Protein AF-A0A1Z5J6E3-F1 (afdb_monomer_lite)

Radius of gyration: 27.63 Å; chains: 1; bounding box: 56×71×88 Å

Organism: Fistulifera solaris (NCBI:txid1519565)

Foldseek 3Di:
DDDDDDPPPPPPPPDDDDDDDDAQKDFPDKDQPQVVDPVSVVVPPDTDIDTDIGGQDAPDDPVCVVVVLVLVVLLLVLLLVLLVLVLVVQCVVLAAPVCNVVSCVLRPRADDSPQPVDPVSVVVNVNSLVSVLVRSVVNLVVVLVVVLQVLQQVQQVVVDDDDDPPRDLVPGDPVSVVVNVVSVVVSVVVVVLQPQDDPVLVVVLSVDSYPSVSSVSSSVNSVVSSVSSVVSVVVVVVVVVVVVVVVVPDPPPDD

Structure (mmCIF, N/CA/C/O backbone):
data_AF-A0A1Z5J6E3-F1
#
_entry.id   AF-A0A1Z5J6E3-F1
#
loop_
_atom_site.group_PDB
_atom_site.id
_atom_site.type_symbol
_atom_site.label_atom_id
_atom_site.label_alt_id
_atom_site.label_comp_id
_atom_site.label_asym_id
_atom_site.label_entity_id
_atom_site.label_seq_id
_atom_site.pdbx_PDB_ins_code
_atom_site.Cartn_x
_atom_site.Cartn_y
_atom_site.Cartn_z
_atom_site.occupancy
_atom_site.B_iso_or_equiv
_atom_site.auth_seq_id
_atom_site.auth_comp_id
_atom_site.auth_asym_id
_atom_site.auth_atom_id
_atom_site.pdbx_PDB_model_num
ATOM 1 N N . MET A 1 1 ? -29.497 -53.657 -31.178 1.00 38.16 1 MET A N 1
ATOM 2 C CA . MET A 1 1 ? -28.073 -53.987 -30.983 1.00 38.16 1 MET A CA 1
ATOM 3 C C . MET A 1 1 ? -27.466 -52.783 -30.314 1.00 38.16 1 MET A C 1
ATOM 5 O O . MET A 1 1 ? -27.279 -51.759 -30.957 1.00 38.16 1 MET A O 1
ATOM 9 N N . ASP A 1 2 ? -27.353 -52.898 -29.000 1.00 33.47 2 ASP A N 1
ATOM 10 C CA . ASP A 1 2 ? -27.045 -51.822 -28.073 1.00 33.47 2 ASP A CA 1
ATOM 11 C C . ASP A 1 2 ? -25.587 -51.390 -28.219 1.00 33.47 2 ASP A C 1
ATOM 13 O O . ASP A 1 2 ? -24.668 -52.161 -27.947 1.00 33.47 2 ASP A O 1
ATOM 17 N N . SER A 1 3 ? -25.371 -50.149 -28.650 1.00 41.94 3 SER A N 1
ATOM 18 C CA . SER A 1 3 ? -24.090 -49.477 -28.475 1.00 41.94 3 SER A CA 1
ATOM 19 C C . SER A 1 3 ? -24.038 -48.960 -27.042 1.00 41.94 3 SER A C 1
ATOM 21 O O . SER A 1 3 ? -24.649 -47.941 -26.717 1.00 41.94 3 SER A O 1
ATOM 23 N N . GLN A 1 4 ? -23.350 -49.717 -26.191 1.00 39.12 4 GLN A N 1
ATOM 24 C CA . GLN A 1 4 ? -22.965 -49.322 -24.843 1.00 39.12 4 GLN A CA 1
ATOM 25 C C . GLN A 1 4 ? -22.335 -47.924 -24.881 1.00 39.12 4 GLN A C 1
ATOM 27 O O . GLN A 1 4 ? -21.271 -47.717 -25.456 1.00 39.12 4 GLN A O 1
ATOM 32 N N . THR A 1 5 ? -23.022 -46.953 -24.286 1.00 44.97 5 THR A N 1
ATOM 33 C CA . THR A 1 5 ? -22.419 -45.693 -23.866 1.00 44.97 5 THR A CA 1
ATOM 34 C C . THR A 1 5 ? -21.535 -45.996 -22.666 1.00 44.97 5 THR A C 1
ATOM 36 O O . THR A 1 5 ? -22.048 -46.241 -21.571 1.00 44.97 5 THR A O 1
ATOM 39 N N . ASP A 1 6 ? -20.222 -46.006 -22.877 1.00 44.06 6 ASP A N 1
ATOM 40 C CA . ASP A 1 6 ? -19.261 -45.981 -21.780 1.00 44.06 6 ASP A CA 1
ATOM 41 C C . ASP A 1 6 ? -19.544 -44.763 -20.880 1.00 44.06 6 ASP A C 1
ATOM 43 O O . ASP A 1 6 ? -19.754 -43.653 -21.387 1.00 44.06 6 ASP A O 1
ATOM 47 N N . PRO A 1 7 ? -19.558 -44.922 -19.546 1.00 45.84 7 PRO A N 1
ATOM 48 C CA . PRO A 1 7 ? -19.671 -43.788 -18.650 1.00 45.84 7 PRO A CA 1
ATOM 49 C C . PRO A 1 7 ? -18.354 -43.014 -18.709 1.00 45.84 7 PRO A C 1
ATOM 51 O O . PRO A 1 7 ? -17.307 -43.507 -18.282 1.00 45.84 7 PRO A O 1
ATOM 54 N N . VAL A 1 8 ? -18.407 -41.793 -19.253 1.00 54.09 8 VAL A N 1
ATOM 55 C CA . VAL A 1 8 ? -17.303 -40.828 -19.213 1.00 54.09 8 VAL A CA 1
ATOM 56 C C . VAL A 1 8 ? -16.880 -40.682 -17.755 1.00 54.09 8 VAL A C 1
ATOM 58 O O . VAL A 1 8 ? -17.586 -40.106 -16.928 1.00 54.09 8 VAL A O 1
ATOM 61 N N . SER A 1 9 ? -15.737 -41.286 -17.440 1.00 50.91 9 SER A N 1
ATOM 62 C CA . SER A 1 9 ? -15.124 -41.242 -16.123 1.00 50.91 9 SER A CA 1
ATOM 63 C C . SER A 1 9 ? -14.907 -39.779 -15.753 1.00 50.91 9 SER A C 1
ATOM 65 O O . SER A 1 9 ? -14.261 -39.044 -16.499 1.00 50.91 9 SER A O 1
ATOM 67 N N . GLY A 1 10 ? -15.482 -39.359 -14.623 1.00 54.03 10 GLY A N 1
ATOM 68 C CA . GLY A 1 10 ? -15.464 -37.993 -14.097 1.00 54.03 10 GLY A CA 1
ATOM 69 C C . GLY A 1 10 ? -14.081 -37.516 -13.651 1.00 54.03 10 GLY A C 1
ATOM 70 O O . GLY A 1 10 ? -13.874 -37.185 -12.487 1.00 54.03 10 GLY A O 1
ATOM 71 N N . LEU A 1 11 ? -13.129 -37.462 -14.578 1.00 49.91 11 LEU A N 1
ATOM 72 C CA . LEU A 1 11 ? -11.875 -36.744 -14.424 1.00 49.91 11 LEU A CA 1
ATOM 73 C C . LEU A 1 11 ? -12.153 -35.265 -14.688 1.00 49.91 11 LEU A C 1
ATOM 75 O O . LEU A 1 11 ? -12.175 -34.804 -15.827 1.00 49.91 11 LEU A O 1
ATOM 79 N N . LEU A 1 12 ? -12.390 -34.522 -13.607 1.00 49.66 12 LEU A N 1
ATOM 80 C CA . LEU A 1 12 ? -12.336 -33.063 -13.602 1.00 49.66 12 LEU A CA 1
ATO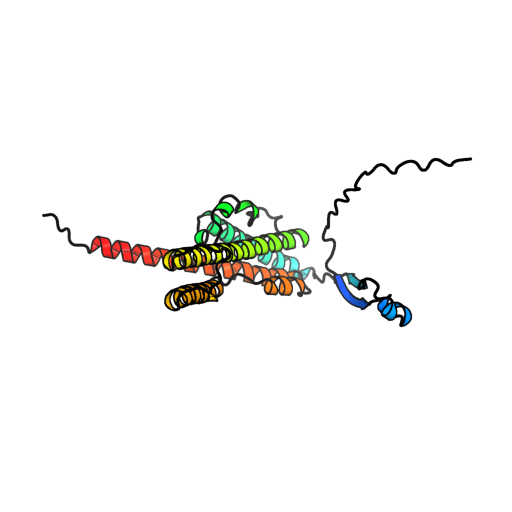M 81 C C . LEU A 1 12 ? -10.965 -32.639 -14.155 1.00 49.66 12 LEU A C 1
ATOM 83 O O . LEU A 1 12 ? -9.945 -32.760 -13.474 1.00 49.66 12 LEU A O 1
ATOM 87 N N . LEU A 1 13 ? -10.937 -32.180 -15.408 1.00 53.09 13 LEU A N 1
ATOM 88 C CA . LEU A 1 13 ? -9.762 -31.582 -16.036 1.00 53.09 13 LEU A CA 1
ATOM 89 C C . LEU A 1 13 ? -9.417 -30.306 -15.269 1.00 53.09 13 LEU A C 1
ATOM 91 O O . LEU A 1 13 ? -10.012 -29.249 -15.469 1.00 53.09 13 LEU A O 1
ATOM 95 N N . ARG A 1 14 ? -8.468 -30.416 -14.341 1.00 47.16 14 ARG A N 1
ATOM 96 C CA . ARG A 1 14 ? -7.951 -29.276 -13.592 1.00 47.16 14 ARG A CA 1
ATOM 97 C C . ARG A 1 14 ? -6.959 -28.539 -14.489 1.00 47.16 14 ARG A C 1
ATOM 99 O O . ARG A 1 14 ? -5.777 -28.864 -14.516 1.00 47.16 14 ARG A O 1
ATOM 106 N N . ILE A 1 15 ? -7.462 -27.583 -15.264 1.00 50.50 15 ILE A N 1
ATOM 107 C CA . ILE A 1 15 ? -6.632 -26.694 -16.080 1.00 50.50 15 ILE A CA 1
ATOM 108 C C . ILE A 1 15 ? -5.990 -25.679 -15.133 1.00 50.50 15 ILE A C 1
ATOM 110 O O . ILE A 1 15 ? -6.680 -24.856 -14.532 1.00 50.50 15 ILE A O 1
ATOM 114 N N . LEU A 1 16 ? -4.672 -25.765 -14.967 1.00 40.75 16 LEU A N 1
ATOM 115 C CA . LEU A 1 16 ? -3.895 -24.771 -14.235 1.00 40.75 16 LEU A CA 1
ATOM 116 C C . LEU A 1 16 ? -3.426 -23.721 -15.249 1.00 40.75 16 LEU A C 1
ATOM 118 O O . LEU A 1 16 ? -2.517 -23.978 -16.031 1.00 40.75 16 LEU A O 1
ATOM 122 N N . LEU A 1 17 ? -4.102 -22.573 -15.288 1.00 38.19 17 LEU A N 1
ATOM 123 C CA . LEU A 1 17 ? -3.708 -21.451 -16.138 1.00 38.19 17 LEU A CA 1
ATOM 124 C C . LEU A 1 17 ? -2.582 -20.679 -15.445 1.00 38.19 17 LEU A C 1
ATOM 126 O O . LEU A 1 17 ? -2.802 -20.042 -14.416 1.00 38.19 17 LEU A O 1
ATOM 130 N N . THR A 1 18 ? -1.381 -20.734 -16.009 1.00 41.66 18 THR A N 1
ATOM 131 C CA . THR A 1 18 ? -0.290 -19.811 -15.687 1.00 41.66 18 THR A CA 1
ATOM 132 C C . THR A 1 18 ? -0.364 -18.633 -16.649 1.00 41.66 18 THR A C 1
ATOM 134 O O . THR A 1 18 ? -0.078 -18.778 -17.835 1.00 41.66 18 THR A O 1
ATOM 137 N N . CYS A 1 19 ? -0.793 -17.474 -16.152 1.00 47.34 19 CYS A N 1
ATOM 138 C CA . CYS A 1 19 ? -0.744 -16.229 -16.911 1.00 47.34 19 CYS A CA 1
ATOM 139 C C . CYS A 1 19 ? 0.647 -15.610 -16.751 1.00 47.34 19 CYS A C 1
ATOM 141 O O . CYS A 1 19 ? 0.998 -15.173 -15.656 1.00 47.34 19 CYS A O 1
ATOM 143 N N . GLU A 1 20 ? 1.416 -15.555 -17.834 1.00 53.38 20 GLU A N 1
ATOM 144 C CA . GLU A 1 20 ? 2.688 -14.834 -17.892 1.00 53.38 20 GLU A CA 1
ATOM 145 C C . GLU A 1 20 ? 2.492 -13.541 -18.690 1.00 53.38 20 GLU A C 1
ATOM 147 O O . GLU A 1 20 ? 1.885 -13.540 -19.762 1.00 53.38 20 GLU A O 1
ATOM 152 N N . ALA A 1 21 ? 2.954 -12.415 -18.146 1.00 59.88 21 ALA A N 1
ATOM 153 C CA . ALA A 1 21 ? 2.903 -11.136 -18.843 1.00 59.88 21 ALA A CA 1
ATOM 154 C C . ALA A 1 21 ? 4.035 -11.077 -19.880 1.00 59.88 21 ALA A C 1
ATOM 156 O O . ALA A 1 21 ? 5.204 -11.000 -19.508 1.00 59.88 21 ALA A O 1
ATOM 157 N N . GLU A 1 22 ? 3.687 -11.119 -21.167 1.00 64.50 22 GLU A N 1
ATOM 158 C CA . GLU A 1 22 ? 4.666 -11.185 -22.263 1.00 64.50 22 GLU A CA 1
ATOM 159 C C . GLU A 1 22 ? 5.070 -9.792 -22.784 1.00 64.50 22 GLU A C 1
ATOM 161 O O . GLU A 1 22 ? 6.256 -9.497 -22.924 1.00 64.50 22 GLU A O 1
ATOM 166 N N . GLU A 1 23 ? 4.104 -8.899 -23.030 1.00 64.06 23 GLU A N 1
ATOM 167 C CA . GLU A 1 23 ? 4.364 -7.573 -23.603 1.00 64.06 23 GLU A CA 1
ATOM 168 C C . GLU A 1 23 ? 3.308 -6.531 -23.178 1.00 64.06 23 GLU A C 1
ATOM 170 O O . GLU A 1 23 ? 2.133 -6.844 -22.977 1.00 64.06 23 GLU A O 1
ATOM 175 N N . LEU A 1 24 ? 3.711 -5.255 -23.100 1.00 69.75 24 LEU A N 1
ATOM 176 C CA . LEU A 1 24 ? 2.780 -4.126 -23.058 1.00 69.75 24 LEU A CA 1
ATOM 177 C C . LEU A 1 24 ? 2.248 -3.787 -24.451 1.00 69.75 24 LEU A C 1
ATOM 179 O O . LEU A 1 24 ? 2.980 -3.346 -25.339 1.00 69.75 24 LEU A O 1
ATOM 183 N N . VAL A 1 25 ? 0.934 -3.880 -24.603 1.00 78.56 25 VAL A N 1
ATOM 184 C CA . VAL A 1 25 ? 0.250 -3.565 -25.855 1.00 78.56 25 VAL A CA 1
ATOM 185 C C . VAL A 1 25 ? -0.641 -2.335 -25.711 1.00 78.56 25 VAL A C 1
ATOM 187 O O . VAL A 1 25 ? -1.249 -2.092 -24.672 1.00 78.56 25 VAL A O 1
ATOM 190 N N . ASN A 1 26 ? -0.749 -1.552 -26.780 1.00 79.12 26 ASN A N 1
ATOM 191 C CA . ASN A 1 26 ? -1.757 -0.507 -26.893 1.00 79.12 26 ASN A CA 1
ATOM 192 C C . ASN A 1 26 ? -3.034 -1.112 -27.491 1.00 79.12 26 ASN A C 1
ATOM 194 O O . ASN A 1 26 ? -3.002 -1.697 -28.578 1.00 79.12 26 ASN A O 1
ATOM 198 N N . ILE A 1 27 ? -4.168 -0.936 -26.813 1.00 83.12 27 ILE A N 1
ATOM 199 C CA . ILE A 1 27 ? -5.477 -1.304 -27.359 1.00 83.12 27 ILE A CA 1
ATOM 200 C C . ILE A 1 27 ? -5.838 -0.291 -28.449 1.00 83.12 27 ILE A C 1
ATOM 202 O O . ILE A 1 27 ? -5.982 0.898 -28.179 1.00 83.12 27 ILE A O 1
ATOM 206 N N . ARG A 1 28 ? -5.975 -0.759 -29.691 1.00 82.75 28 ARG A N 1
ATOM 207 C CA . ARG A 1 28 ? -6.386 0.071 -30.833 1.00 82.75 28 ARG A CA 1
ATOM 208 C C . ARG A 1 28 ? -7.894 0.182 -30.950 1.00 82.75 28 ARG A C 1
ATOM 210 O O . ARG A 1 28 ? -8.405 1.221 -31.350 1.00 82.75 28 ARG A O 1
ATOM 217 N N . ASN A 1 29 ? -8.591 -0.915 -30.683 1.00 80.56 29 ASN A N 1
ATOM 218 C CA . ASN A 1 29 ? -10.035 -0.989 -30.824 1.00 80.56 29 ASN A CA 1
ATOM 219 C C . ASN A 1 29 ? -10.586 -2.076 -29.904 1.00 80.56 29 ASN A C 1
ATOM 221 O O . ASN A 1 29 ? -9.919 -3.085 -29.695 1.00 80.56 29 ASN A O 1
ATOM 225 N N . ILE A 1 30 ? -11.799 -1.890 -29.398 1.00 80.81 30 ILE A N 1
ATOM 226 C CA . ILE A 1 30 ? -12.560 -2.925 -28.700 1.00 80.81 30 ILE A CA 1
ATOM 227 C C . ILE A 1 30 ? -13.865 -3.078 -29.466 1.00 80.81 30 ILE A C 1
ATOM 229 O O . ILE A 1 30 ? -14.615 -2.118 -29.626 1.00 80.81 30 ILE A O 1
ATOM 233 N N . GLN A 1 31 ? -14.119 -4.278 -29.966 1.00 77.06 31 GLN A N 1
ATOM 234 C CA . GLN A 1 31 ? -15.320 -4.601 -30.718 1.00 77.06 31 GLN A CA 1
ATOM 235 C C . GLN A 1 31 ? -16.078 -5.718 -30.017 1.00 77.06 31 GLN A C 1
ATOM 237 O O . GLN A 1 31 ? -15.479 -6.627 -29.453 1.00 77.06 31 GLN A O 1
ATOM 242 N N . ASN A 1 32 ? -17.402 -5.682 -30.106 1.00 69.50 32 ASN A N 1
ATOM 243 C CA . ASN A 1 32 ? -18.235 -6.842 -29.828 1.00 69.50 32 ASN A CA 1
ATOM 244 C C . ASN A 1 32 ? -18.693 -7.415 -31.179 1.00 69.50 32 ASN A C 1
ATOM 246 O O . ASN A 1 32 ? -19.703 -6.950 -31.719 1.00 69.50 32 ASN A O 1
ATOM 250 N N . PRO A 1 33 ? -17.935 -8.341 -31.791 1.00 65.50 33 PRO A N 1
ATOM 251 C CA . PRO A 1 33 ? -18.265 -8.846 -33.122 1.00 65.50 33 PRO A CA 1
ATOM 252 C C . PRO A 1 33 ? -19.605 -9.589 -33.141 1.00 65.50 33 PRO A C 1
ATOM 254 O O . PRO A 1 33 ? -20.274 -9.609 -34.175 1.00 65.50 33 PRO A O 1
ATOM 257 N N . GLU A 1 34 ? -20.027 -10.150 -32.006 1.00 59.28 34 GLU A N 1
ATOM 258 C CA . GLU A 1 34 ? -21.281 -10.886 -31.897 1.00 59.28 34 GLU A CA 1
ATOM 259 C C . GLU A 1 34 ? -22.480 -9.954 -31.687 1.00 59.28 34 GLU A C 1
ATOM 261 O O . GLU A 1 34 ? -23.479 -10.125 -32.381 1.00 59.28 34 GLU A O 1
ATOM 266 N N . ALA A 1 35 ? -22.375 -8.900 -30.866 1.00 59.03 35 ALA A N 1
ATOM 267 C CA . ALA A 1 35 ? -23.440 -7.897 -30.692 1.00 59.03 35 ALA A CA 1
ATOM 268 C C . ALA A 1 35 ? -23.528 -6.857 -31.830 1.00 59.03 35 ALA A C 1
ATOM 270 O O . ALA A 1 35 ? -24.460 -6.041 -31.874 1.00 59.03 35 ALA A O 1
ATOM 271 N N . ALA A 1 36 ? -22.574 -6.853 -32.766 1.00 56.44 36 ALA A N 1
ATOM 272 C CA . ALA A 1 36 ? -22.624 -6.011 -33.962 1.00 56.44 36 ALA A CA 1
ATOM 273 C C . ALA A 1 36 ? -23.737 -6.438 -34.939 1.00 56.44 36 ALA A C 1
ATOM 275 O O . ALA A 1 36 ? -24.227 -5.609 -35.707 1.00 56.44 36 ALA A O 1
ATOM 276 N N . LYS A 1 37 ? -24.176 -7.704 -34.891 1.00 64.31 37 LYS A N 1
ATOM 277 C CA . LYS A 1 37 ? -25.291 -8.218 -35.696 1.00 64.31 37 LYS A CA 1
ATOM 278 C C . LYS A 1 37 ? -26.604 -8.102 -34.920 1.00 64.31 37 LYS A C 1
ATOM 280 O O . LYS A 1 37 ? -26.706 -8.546 -33.780 1.00 64.31 37 LYS A O 1
ATOM 285 N N . TRP A 1 38 ? -27.620 -7.517 -35.556 1.00 61.81 38 TRP A N 1
ATOM 286 C CA . TRP A 1 38 ? -28.951 -7.294 -34.970 1.00 61.81 38 TRP A CA 1
ATOM 287 C C . TRP A 1 38 ? -29.585 -8.574 -34.398 1.00 61.81 38 TRP A C 1
ATOM 289 O O . TRP A 1 38 ? -30.202 -8.545 -33.337 1.00 61.81 38 TRP A O 1
ATOM 299 N N . GLU A 1 39 ? -29.376 -9.702 -35.074 1.00 63.62 39 GLU A N 1
ATOM 300 C CA . GLU A 1 39 ? -29.942 -11.014 -34.737 1.00 63.62 39 GLU A CA 1
ATOM 301 C C . GLU A 1 39 ? -29.455 -11.551 -33.380 1.00 63.62 39 GLU A C 1
ATOM 303 O O . GLU A 1 39 ? -30.236 -12.135 -32.633 1.00 63.62 39 GLU A O 1
ATOM 308 N N . ASN A 1 40 ? -28.203 -11.276 -33.008 1.00 59.75 40 ASN A N 1
ATOM 309 C CA . ASN A 1 40 ? -27.604 -11.775 -31.766 1.00 59.75 40 ASN A CA 1
ATOM 310 C C . ASN A 1 40 ? -27.991 -10.934 -30.539 1.00 59.75 40 ASN A C 1
ATOM 312 O O . ASN A 1 40 ? -28.095 -11.467 -29.435 1.00 59.75 40 ASN A O 1
ATOM 316 N N . ARG A 1 41 ? -28.312 -9.642 -30.720 1.00 58.56 41 ARG A N 1
ATOM 317 C CA . ARG A 1 41 ? -28.832 -8.780 -29.635 1.00 58.56 41 ARG A CA 1
ATOM 318 C C . ARG A 1 41 ? -30.157 -9.288 -29.065 1.00 58.56 41 ARG A C 1
ATOM 320 O O . ARG A 1 41 ? -30.456 -9.065 -27.896 1.00 58.56 41 ARG A O 1
ATOM 327 N N . LEU A 1 42 ? -30.954 -9.970 -29.890 1.00 54.34 42 LEU A N 1
ATOM 328 C CA . LEU A 1 42 ? -32.234 -10.558 -29.491 1.00 54.34 42 LEU A CA 1
ATOM 329 C C . LEU A 1 42 ? -32.067 -11.835 -28.653 1.00 54.34 42 LEU A C 1
ATOM 331 O O . LEU A 1 42 ? -32.986 -12.188 -27.917 1.00 54.34 42 LEU A O 1
ATOM 335 N N . GLN A 1 43 ? -30.915 -12.509 -28.734 1.00 58.28 43 GLN A N 1
ATOM 336 C CA . GLN A 1 43 ? -30.685 -13.811 -28.099 1.00 58.28 43 GLN A CA 1
ATOM 337 C C . GLN A 1 43 ? -29.973 -13.745 -26.738 1.00 58.28 43 GLN A C 1
ATOM 339 O O . GLN A 1 43 ? -29.850 -14.781 -26.092 1.00 58.28 43 GLN A O 1
ATOM 344 N N . ARG A 1 44 ? -29.567 -12.555 -26.259 1.00 54.72 44 ARG A N 1
ATOM 345 C CA . ARG A 1 44 ? -28.903 -12.362 -24.948 1.00 54.72 44 ARG A CA 1
ATOM 346 C C . ARG A 1 44 ? -27.712 -13.317 -24.714 1.00 54.72 44 ARG A C 1
ATOM 348 O O . ARG A 1 44 ? -27.565 -13.841 -23.611 1.00 54.72 44 ARG A O 1
ATOM 355 N N . SER A 1 45 ? -26.899 -13.589 -25.738 1.00 54.97 45 SER A N 1
ATOM 356 C CA . SER A 1 45 ? -25.687 -14.404 -25.572 1.00 54.97 45 SER A CA 1
ATOM 357 C C . SER A 1 45 ? -24.659 -13.680 -24.694 1.00 54.97 45 SER A C 1
ATOM 359 O O . SER A 1 45 ? -24.649 -12.452 -24.639 1.00 54.97 45 SER A O 1
ATOM 361 N N . GLU A 1 46 ? -23.815 -14.433 -23.980 1.00 55.25 46 GLU A N 1
ATOM 362 C CA . GLU A 1 46 ? -22.763 -13.873 -23.123 1.00 55.25 46 GLU A CA 1
ATOM 363 C C . GLU A 1 46 ? -21.773 -13.065 -23.978 1.00 55.25 46 GLU A C 1
ATOM 365 O O . GLU A 1 46 ? -21.038 -13.596 -24.807 1.00 55.25 46 GLU A O 1
ATOM 370 N N . GLU A 1 47 ? -21.828 -11.743 -23.833 1.00 58.34 47 GLU A N 1
ATOM 371 C CA . GLU A 1 47 ? -21.138 -10.789 -24.693 1.00 58.34 47 GLU A CA 1
ATOM 372 C C . GLU A 1 47 ? -19.639 -10.717 -24.361 1.00 58.34 47 GLU A C 1
ATOM 374 O O . GLU A 1 47 ? -19.232 -10.028 -23.425 1.00 58.34 47 GLU A O 1
ATOM 379 N N . TYR A 1 48 ? -18.790 -11.379 -25.149 1.00 61.78 48 TYR A N 1
ATOM 380 C CA . TYR A 1 48 ? -17.339 -11.210 -25.040 1.00 61.78 48 TYR A CA 1
ATOM 381 C C . TYR A 1 48 ? -16.843 -10.063 -25.934 1.00 61.78 48 TYR A C 1
ATOM 383 O O . TYR A 1 48 ? -17.066 -10.031 -27.146 1.00 61.78 48 TYR A O 1
ATOM 391 N N . LEU A 1 49 ? -16.135 -9.108 -25.328 1.00 69.06 49 LEU A N 1
ATOM 392 C CA . LEU A 1 49 ? -15.465 -8.015 -26.033 1.00 69.06 49 LEU A CA 1
ATOM 393 C C . LEU A 1 49 ? -14.117 -8.492 -26.589 1.00 69.06 49 LEU A C 1
ATOM 395 O O . LEU A 1 49 ? -13.288 -9.019 -25.850 1.00 69.06 49 LEU A O 1
ATOM 399 N N . ILE A 1 50 ? -13.871 -8.258 -27.878 1.00 74.62 50 ILE A N 1
ATOM 400 C CA . ILE A 1 50 ? -12.593 -8.542 -28.538 1.00 74.62 50 ILE A CA 1
ATOM 401 C C . ILE A 1 50 ? -11.804 -7.243 -28.695 1.00 74.62 50 ILE A C 1
ATOM 403 O O . ILE A 1 50 ? -12.236 -6.313 -29.378 1.00 74.62 50 ILE A O 1
ATOM 407 N N . ALA A 1 51 ? -10.615 -7.188 -28.095 1.00 80.19 51 ALA A N 1
ATOM 408 C CA . ALA A 1 51 ? -9.685 -6.079 -28.260 1.00 80.19 51 ALA A CA 1
ATOM 409 C C . ALA A 1 51 ? -8.691 -6.355 -29.400 1.00 80.19 51 ALA A C 1
ATOM 411 O O . ALA A 1 51 ? -8.000 -7.371 -29.411 1.00 80.19 51 ALA A O 1
ATOM 412 N N . THR A 1 52 ? -8.573 -5.427 -30.350 1.00 82.75 52 THR A N 1
ATOM 413 C CA . THR A 1 52 ? -7.449 -5.382 -31.291 1.00 82.75 52 THR A CA 1
ATOM 414 C C . THR A 1 52 ? -6.309 -4.619 -30.638 1.00 82.75 52 THR A C 1
ATOM 416 O O . THR A 1 52 ? -6.453 -3.438 -30.314 1.00 82.75 52 THR A O 1
ATOM 419 N N . VAL A 1 53 ? -5.170 -5.277 -30.466 1.00 84.94 53 VAL A N 1
ATOM 420 C CA . VAL A 1 53 ? -4.005 -4.724 -29.772 1.00 84.94 53 VAL A CA 1
ATOM 421 C C . VAL A 1 53 ? -2.827 -4.559 -30.729 1.00 84.94 53 VAL A C 1
ATOM 423 O O . VAL A 1 53 ? -2.740 -5.242 -31.748 1.00 84.94 53 VAL A O 1
ATOM 426 N N . CYS A 1 54 ? -1.921 -3.632 -30.432 1.00 81.94 54 CYS A N 1
ATOM 427 C CA . CYS A 1 54 ? -0.622 -3.558 -31.091 1.00 81.94 54 CYS A CA 1
ATOM 428 C C . CYS A 1 54 ? 0.501 -3.407 -30.074 1.00 81.94 54 CYS A C 1
ATOM 430 O O . CYS A 1 54 ? 0.354 -2.658 -29.107 1.00 81.94 54 CYS A O 1
ATOM 432 N N . SER A 1 55 ? 1.635 -4.039 -30.355 1.00 75.69 55 SER A N 1
ATOM 433 C CA . SER A 1 55 ? 2.886 -3.861 -29.623 1.00 75.69 55 SER A CA 1
ATOM 434 C C . SER A 1 55 ? 3.210 -2.380 -29.427 1.00 75.69 55 SER A C 1
ATOM 436 O O . SER A 1 55 ? 3.139 -1.577 -30.371 1.00 75.69 55 SER A O 1
ATOM 438 N N . ARG A 1 56 ? 3.504 -1.991 -28.184 1.00 70.06 56 ARG A N 1
ATOM 439 C CA . ARG A 1 56 ? 3.877 -0.613 -27.858 1.00 70.06 56 ARG A CA 1
ATOM 440 C C . ARG A 1 56 ? 5.342 -0.409 -28.273 1.00 70.06 56 ARG A C 1
ATOM 442 O O . ARG A 1 56 ? 6.208 -1.143 -27.810 1.00 70.06 56 ARG A O 1
ATOM 449 N N . PRO A 1 57 ? 5.662 0.579 -29.131 1.00 65.12 57 PRO A N 1
ATOM 450 C CA . PRO A 1 57 ? 7.034 0.771 -29.588 1.00 65.12 57 PRO A CA 1
ATOM 451 C C . PRO A 1 57 ? 7.939 1.171 -28.416 1.00 65.12 57 PRO A C 1
ATOM 453 O O . PRO A 1 57 ? 7.754 2.233 -27.820 1.00 65.12 57 PRO A O 1
ATOM 456 N N . ASN A 1 58 ? 8.937 0.340 -28.111 1.00 59.53 58 ASN A N 1
ATOM 457 C CA . ASN A 1 58 ? 9.913 0.612 -27.059 1.00 59.53 58 ASN A CA 1
ATOM 458 C C . ASN A 1 58 ? 10.933 1.649 -27.567 1.00 59.53 58 ASN A C 1
ATOM 460 O O . ASN A 1 58 ? 11.941 1.319 -28.190 1.00 59.53 58 ASN A O 1
ATOM 464 N N . LYS A 1 59 ? 10.628 2.942 -27.397 1.00 56.81 59 LYS A N 1
ATOM 465 C CA . LYS A 1 59 ? 11.497 4.052 -27.826 1.00 56.81 59 LYS A CA 1
ATOM 466 C C . LYS A 1 59 ? 12.626 4.292 -26.815 1.00 56.81 59 LYS A C 1
ATOM 468 O O . LYS A 1 59 ? 12.700 5.353 -26.202 1.00 56.81 59 LYS A O 1
ATOM 473 N N . THR A 1 60 ? 13.525 3.334 -26.629 1.00 56.34 60 THR A N 1
ATOM 474 C CA . THR A 1 60 ? 14.766 3.536 -25.865 1.00 56.34 60 THR A CA 1
ATOM 475 C C . THR A 1 60 ? 15.895 3.925 -26.819 1.00 56.34 60 THR A C 1
ATOM 477 O O . THR A 1 60 ? 16.550 3.096 -27.437 1.00 56.34 60 THR A O 1
ATOM 480 N N . SER A 1 61 ? 16.128 5.229 -26.985 1.00 54.47 61 SER A N 1
ATOM 481 C CA . SER A 1 61 ? 17.275 5.735 -27.749 1.00 54.47 61 SER A CA 1
ATOM 482 C C . SER A 1 61 ? 18.588 5.500 -26.983 1.00 54.47 61 SER A C 1
ATOM 484 O O . SER A 1 61 ? 18.688 5.899 -25.822 1.00 54.47 61 SER A O 1
ATOM 486 N N . ASN A 1 62 ? 19.614 4.943 -27.644 1.00 54.00 62 ASN A N 1
ATOM 487 C CA . ASN A 1 62 ? 20.925 4.582 -27.065 1.00 54.00 62 ASN A CA 1
ATOM 488 C C . ASN A 1 62 ? 21.623 5.690 -26.242 1.00 54.00 62 ASN A C 1
ATOM 490 O O . ASN A 1 62 ? 22.408 5.384 -25.349 1.00 54.00 62 ASN A O 1
ATOM 494 N N . SER A 1 63 ? 21.330 6.974 -26.481 1.00 54.53 63 SER A N 1
ATOM 495 C CA . SER A 1 63 ? 21.890 8.101 -25.714 1.00 54.53 63 SER A CA 1
ATOM 496 C C . SER A 1 63 ? 21.369 8.216 -24.273 1.00 54.53 63 SER A C 1
ATOM 498 O O . SER A 1 63 ? 21.919 8.984 -23.487 1.00 54.53 63 SER A O 1
ATOM 500 N N . GLN A 1 64 ? 20.327 7.467 -23.897 1.00 63.34 64 GLN A N 1
ATOM 501 C CA . GLN A 1 64 ? 19.726 7.521 -22.559 1.00 63.34 64 GLN A CA 1
ATOM 502 C C . GLN A 1 64 ? 20.266 6.455 -21.593 1.00 63.34 64 GLN A C 1
ATOM 504 O O . GLN A 1 64 ? 19.937 6.498 -20.405 1.00 63.34 64 GLN A O 1
ATOM 509 N N . HIS A 1 65 ? 21.109 5.532 -22.063 1.00 69.44 65 HIS A N 1
ATOM 510 C CA . HIS A 1 65 ? 21.480 4.323 -21.323 1.00 69.44 65 HIS A CA 1
ATOM 511 C C . HIS A 1 65 ? 22.209 4.607 -19.996 1.00 69.44 65 HIS A C 1
ATOM 513 O O . HIS A 1 65 ? 21.873 4.019 -18.971 1.00 69.44 65 HIS A O 1
ATOM 519 N N . SER A 1 66 ? 23.145 5.565 -19.975 1.00 72.31 66 SER A N 1
ATOM 520 C CA . SER A 1 66 ? 23.852 5.966 -18.746 1.00 72.31 66 SER A CA 1
ATOM 521 C C . SER A 1 66 ? 22.929 6.661 -17.740 1.00 72.31 66 SER A C 1
ATOM 523 O O . SER A 1 66 ? 23.017 6.416 -16.539 1.00 72.31 66 SER A O 1
ATOM 525 N N . SER A 1 67 ? 21.990 7.484 -18.223 1.00 80.19 67 SER A N 1
ATOM 526 C CA . SER A 1 67 ? 21.007 8.161 -17.367 1.00 80.19 67 SER A CA 1
ATOM 527 C C . SER A 1 67 ? 20.009 7.186 -16.735 1.00 80.19 67 SER A C 1
ATOM 529 O O . SER A 1 67 ? 19.604 7.374 -15.592 1.00 80.19 67 SER A O 1
ATOM 531 N N . ILE A 1 68 ? 19.642 6.122 -17.457 1.00 82.94 68 ILE A N 1
ATOM 532 C CA . ILE A 1 68 ? 18.747 5.067 -16.968 1.00 82.94 68 ILE A CA 1
ATOM 533 C C . ILE A 1 68 ? 19.450 4.217 -15.905 1.00 82.94 68 ILE A C 1
ATOM 535 O O . ILE A 1 68 ? 18.839 3.905 -14.887 1.00 82.94 68 ILE A O 1
ATOM 539 N N . GLN A 1 69 ? 20.735 3.900 -16.088 1.00 83.50 69 GLN A N 1
ATOM 540 C CA . GLN A 1 69 ? 21.527 3.175 -15.087 1.00 83.50 69 GLN A CA 1
ATOM 541 C C . GLN A 1 69 ? 21.659 3.957 -13.775 1.00 83.50 69 GLN A C 1
ATOM 543 O O . GLN A 1 69 ? 21.435 3.399 -12.705 1.00 83.50 69 GLN A O 1
ATOM 548 N N . GLN A 1 70 ? 21.955 5.259 -13.845 1.00 85.38 70 GLN A N 1
ATOM 549 C CA . GLN A 1 70 ? 22.017 6.115 -12.653 1.00 85.38 70 GLN A CA 1
ATOM 550 C C . GLN A 1 70 ? 20.673 6.175 -11.919 1.00 85.38 70 GLN A C 1
ATOM 552 O O . GLN A 1 70 ? 20.625 6.070 -10.696 1.00 85.38 70 GLN A O 1
ATOM 557 N N . LEU A 1 71 ? 19.576 6.315 -12.667 1.00 87.31 71 LEU A N 1
ATOM 558 C CA . LEU A 1 71 ? 18.226 6.347 -12.111 1.00 87.31 71 LEU A CA 1
ATOM 559 C C . LEU A 1 71 ? 17.858 5.014 -11.444 1.00 87.31 71 LEU A C 1
ATOM 561 O O . LEU A 1 71 ? 17.326 5.001 -10.341 1.00 87.31 71 LEU A O 1
ATOM 565 N N . THR A 1 72 ? 18.186 3.905 -12.100 1.00 87.94 72 THR A N 1
ATOM 566 C CA . THR A 1 72 ? 17.981 2.541 -11.597 1.00 87.94 72 THR A CA 1
ATOM 567 C C . THR A 1 72 ? 18.707 2.323 -10.274 1.00 87.94 72 THR A C 1
ATOM 569 O O . THR A 1 72 ? 18.104 1.865 -9.306 1.00 87.94 72 THR A O 1
ATOM 572 N N . GLN A 1 73 ? 19.978 2.719 -10.206 1.00 87.56 73 GLN A N 1
ATOM 573 C CA . GLN A 1 73 ? 20.776 2.607 -8.990 1.00 87.56 73 GLN A CA 1
ATOM 574 C C . GLN A 1 73 ? 20.179 3.434 -7.842 1.00 87.56 73 GLN A C 1
ATOM 576 O O . GLN A 1 73 ? 20.025 2.925 -6.734 1.00 87.56 73 GLN A O 1
ATOM 581 N N . ALA A 1 74 ? 19.768 4.675 -8.118 1.00 88.25 74 ALA A N 1
ATOM 582 C CA . ALA A 1 74 ? 19.124 5.529 -7.122 1.00 88.25 74 ALA A CA 1
ATOM 583 C C . ALA A 1 74 ? 17.799 4.935 -6.603 1.00 88.25 74 ALA A C 1
ATOM 585 O O . ALA A 1 74 ? 17.529 4.990 -5.404 1.00 88.25 74 ALA A O 1
ATOM 586 N N . ILE A 1 75 ? 16.986 4.335 -7.481 1.00 91.38 75 ILE A N 1
ATOM 587 C CA . ILE A 1 75 ? 15.742 3.651 -7.090 1.00 91.38 75 ILE A CA 1
ATOM 588 C C . ILE A 1 75 ? 16.044 2.462 -6.181 1.00 91.38 75 ILE A C 1
ATOM 590 O O . ILE A 1 75 ? 15.379 2.298 -5.163 1.00 91.38 75 ILE A O 1
ATOM 594 N N . LEU A 1 76 ? 17.035 1.639 -6.531 1.00 90.62 76 LEU A N 1
ATOM 595 C CA . LEU A 1 76 ? 17.425 0.479 -5.728 1.00 90.62 76 LEU A CA 1
ATOM 596 C C . LEU A 1 76 ? 17.896 0.888 -4.335 1.00 90.62 76 LEU A C 1
ATOM 598 O O . LEU A 1 76 ? 17.518 0.254 -3.353 1.00 90.62 76 LEU A O 1
ATOM 602 N N . GLU A 1 77 ? 18.689 1.953 -4.240 1.00 90.50 77 GLU A N 1
ATOM 603 C CA . GLU A 1 77 ? 19.138 2.501 -2.961 1.00 90.50 77 GLU A CA 1
ATOM 604 C C . GLU A 1 77 ? 17.957 2.965 -2.105 1.00 90.50 77 GLU A C 1
ATOM 606 O O . GLU A 1 77 ? 17.828 2.520 -0.963 1.00 90.50 77 GLU A O 1
ATOM 611 N N . GLU A 1 78 ? 17.056 3.787 -2.653 1.00 91.00 78 GLU A N 1
ATOM 612 C CA . GLU A 1 78 ? 15.891 4.266 -1.901 1.00 91.00 78 GLU A CA 1
ATOM 613 C C . GLU A 1 78 ? 14.931 3.126 -1.530 1.00 91.00 78 GLU A C 1
ATOM 615 O O . GLU A 1 78 ? 14.430 3.083 -0.407 1.00 91.00 78 GLU A O 1
ATOM 620 N N . TYR A 1 79 ? 14.702 2.171 -2.429 1.00 92.25 79 TYR A N 1
ATOM 621 C CA . TYR A 1 79 ? 13.830 1.026 -2.177 1.00 92.25 79 TYR A CA 1
ATOM 622 C C . TYR A 1 79 ? 14.394 0.120 -1.084 1.00 92.25 79 TYR A C 1
ATOM 624 O O . TYR A 1 79 ? 13.684 -0.247 -0.147 1.00 92.25 79 TYR A O 1
ATOM 632 N N . ASN A 1 80 ? 15.684 -0.217 -1.162 1.00 91.50 80 ASN A N 1
ATOM 633 C CA . ASN A 1 80 ? 16.336 -1.030 -0.141 1.00 91.50 80 ASN A CA 1
ATOM 634 C C . ASN A 1 80 ? 16.368 -0.311 1.204 1.00 91.50 80 ASN A C 1
ATOM 636 O O . ASN A 1 80 ? 16.193 -0.954 2.239 1.00 91.50 80 ASN A O 1
ATOM 640 N N . GLN A 1 81 ? 16.533 1.013 1.193 1.00 91.94 81 GLN A N 1
ATOM 641 C CA . GLN A 1 81 ? 16.428 1.820 2.395 1.00 91.94 81 GLN A CA 1
ATOM 642 C C . GLN A 1 81 ? 15.024 1.722 2.998 1.00 91.94 81 GLN A C 1
ATOM 644 O O . GLN A 1 81 ? 14.916 1.405 4.177 1.00 91.94 81 GLN A O 1
ATOM 649 N N . VAL A 1 82 ? 13.954 1.903 2.216 1.00 91.44 82 VAL A N 1
ATOM 650 C CA . VAL A 1 82 ? 12.570 1.729 2.700 1.00 91.44 82 VAL A CA 1
ATOM 651 C C . VAL A 1 82 ? 12.348 0.321 3.251 1.00 91.44 82 VAL A C 1
ATOM 653 O O . VAL A 1 82 ? 11.822 0.171 4.354 1.00 91.44 82 VAL A O 1
ATOM 656 N N . SER A 1 83 ? 12.802 -0.710 2.535 1.00 90.06 83 SER A N 1
ATOM 657 C CA . SER A 1 83 ? 12.749 -2.098 3.004 1.00 90.06 83 SER A CA 1
ATOM 658 C C . SER A 1 83 ? 13.440 -2.267 4.352 1.00 90.06 83 SER A C 1
ATOM 660 O O . SER A 1 83 ? 12.886 -2.886 5.260 1.00 90.06 83 SER A O 1
ATOM 662 N N . GLN A 1 84 ? 14.635 -1.701 4.512 1.00 89.50 84 GLN A N 1
ATOM 663 C CA . GLN A 1 84 ? 15.358 -1.766 5.774 1.00 89.50 84 GLN A CA 1
ATOM 664 C C . GLN A 1 84 ? 14.623 -1.013 6.887 1.00 89.50 84 GLN A C 1
ATOM 666 O O . GLN A 1 84 ? 14.494 -1.545 7.983 1.00 89.50 84 GLN A O 1
ATOM 671 N N . MET A 1 85 ? 14.063 0.166 6.600 1.00 90.38 85 MET A N 1
ATOM 672 C CA . MET A 1 85 ? 13.292 0.934 7.580 1.00 90.38 85 MET A CA 1
ATOM 673 C C . MET A 1 85 ? 12.109 0.122 8.121 1.00 90.38 85 MET A C 1
ATOM 675 O O . MET A 1 85 ? 11.929 0.053 9.336 1.00 90.38 85 MET A O 1
ATOM 679 N N . TYR A 1 86 ? 11.352 -0.549 7.248 1.00 88.19 86 TYR A N 1
ATOM 680 C CA . TYR A 1 86 ? 10.269 -1.437 7.674 1.00 88.19 86 TYR A CA 1
ATOM 681 C C . TYR A 1 86 ? 10.767 -2.635 8.495 1.00 88.19 86 TYR A C 1
ATOM 683 O O . TYR A 1 86 ? 10.136 -2.988 9.493 1.00 88.19 86 TYR A O 1
ATOM 691 N N . LYS A 1 87 ? 11.905 -3.239 8.121 1.00 85.62 87 LYS A N 1
ATOM 692 C CA . LYS A 1 87 ? 12.525 -4.348 8.874 1.00 85.62 87 LYS A CA 1
ATOM 693 C C . LYS A 1 87 ? 12.984 -3.930 10.265 1.00 85.62 87 LYS A C 1
ATOM 695 O O . LYS A 1 87 ? 12.802 -4.683 11.214 1.00 85.62 87 LYS A O 1
ATOM 700 N N . ASP A 1 88 ? 13.503 -2.715 10.388 1.00 86.25 88 ASP A N 1
ATOM 701 C CA . ASP A 1 88 ? 13.904 -2.115 11.663 1.00 86.25 88 ASP A CA 1
ATOM 702 C C . ASP A 1 88 ? 12.692 -1.697 12.519 1.00 86.25 88 ASP A C 1
ATOM 704 O O . ASP A 1 88 ? 12.844 -1.159 13.616 1.00 86.25 88 ASP A O 1
ATOM 708 N N . GLY A 1 89 ? 11.472 -1.947 12.034 1.00 80.81 89 GLY A N 1
ATOM 709 C CA . GLY A 1 89 ? 10.227 -1.687 12.742 1.00 80.81 89 GLY A CA 1
ATOM 710 C C . GLY A 1 89 ? 9.604 -0.324 12.440 1.00 80.81 89 GLY A C 1
ATOM 711 O O . GLY A 1 89 ? 8.509 -0.044 12.932 1.00 80.81 89 GLY A O 1
ATOM 712 N N . MET A 1 90 ? 10.228 0.524 11.614 1.00 83.50 90 MET A N 1
ATOM 713 C CA . MET A 1 90 ? 9.633 1.810 11.245 1.00 83.50 90 MET A CA 1
ATOM 714 C C . MET A 1 90 ? 8.407 1.598 10.366 1.00 83.50 90 MET A C 1
ATOM 716 O O . MET A 1 90 ? 8.473 0.961 9.322 1.00 83.50 90 MET A O 1
ATOM 720 N N . GLY A 1 91 ? 7.262 2.127 10.793 1.00 77.50 91 GLY A N 1
ATOM 721 C CA . GLY A 1 91 ? 6.002 1.882 10.092 1.00 77.50 91 GLY A CA 1
ATOM 722 C C . GLY A 1 91 ? 5.489 0.443 10.227 1.00 77.50 91 GLY A C 1
ATOM 723 O O . GLY A 1 91 ? 4.434 0.138 9.681 1.00 77.50 91 GLY A O 1
ATOM 724 N N . ALA A 1 92 ? 6.148 -0.432 11.001 1.00 75.19 92 ALA A N 1
ATOM 725 C CA . ALA A 1 92 ? 5.648 -1.780 11.288 1.00 75.19 92 ALA A CA 1
ATOM 726 C C . ALA A 1 92 ? 4.383 -1.763 12.157 1.00 75.19 92 ALA A C 1
ATOM 728 O O . ALA A 1 92 ? 3.666 -2.760 12.251 1.00 75.19 92 ALA A O 1
ATOM 729 N N . GLU A 1 93 ? 4.094 -0.635 12.803 1.00 76.25 93 GLU A N 1
ATOM 730 C CA . GLU A 1 93 ? 2.794 -0.362 13.405 1.00 76.25 93 GLU A CA 1
ATOM 731 C C . GLU A 1 93 ? 1.690 -0.218 12.368 1.00 76.25 93 GLU A C 1
ATOM 733 O O . GLU A 1 93 ? 0.553 -0.461 12.718 1.00 76.25 93 GLU A O 1
ATOM 738 N N . ALA A 1 94 ? 1.971 0.121 11.114 1.00 76.12 94 ALA A N 1
ATOM 739 C CA . ALA A 1 94 ? 0.951 0.210 10.069 1.00 76.12 94 ALA A CA 1
ATOM 740 C C . ALA A 1 94 ? 0.645 -1.164 9.434 1.00 76.12 94 ALA A C 1
ATOM 742 O O . ALA A 1 94 ? -0.373 -1.346 8.773 1.00 76.12 94 ALA A O 1
ATOM 743 N N . LEU A 1 95 ? 1.517 -2.153 9.655 1.00 81.25 95 LEU A N 1
ATOM 744 C CA . LEU A 1 95 ? 1.363 -3.508 9.132 1.00 81.25 95 LEU A CA 1
ATOM 745 C C . LEU A 1 95 ? 0.513 -4.387 10.064 1.00 81.25 95 LEU A C 1
ATOM 747 O O . LEU A 1 95 ? 0.581 -4.241 11.292 1.00 81.25 95 LEU A O 1
ATOM 751 N N . PRO A 1 96 ? -0.250 -5.356 9.527 1.00 80.12 96 PRO A N 1
ATOM 752 C CA . PRO A 1 96 ? -0.855 -6.395 10.351 1.00 80.12 96 PRO A CA 1
ATOM 753 C C . PRO A 1 96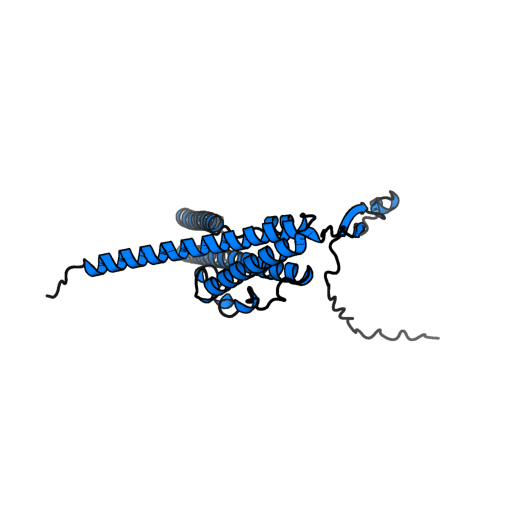 ? 0.222 -7.158 11.153 1.00 80.12 96 PRO A C 1
ATOM 755 O O . PRO A 1 96 ? 1.302 -7.416 10.611 1.00 80.12 96 PRO A O 1
ATOM 758 N N . PRO A 1 97 ? -0.049 -7.581 12.406 1.00 77.06 97 PRO A N 1
ATOM 759 C CA . PRO A 1 97 ? 0.950 -8.235 13.262 1.00 77.06 97 PRO A CA 1
ATOM 760 C C . PRO A 1 97 ? 1.633 -9.444 12.608 1.00 77.06 97 PRO A C 1
ATOM 762 O O . PRO A 1 97 ? 2.852 -9.577 12.668 1.00 77.06 97 PRO A O 1
ATOM 765 N N . PHE A 1 98 ? 0.861 -10.269 11.898 1.00 78.38 98 PHE A N 1
ATOM 766 C CA . PHE A 1 98 ? 1.334 -11.471 11.201 1.00 78.38 98 PHE A CA 1
ATOM 767 C C . PHE A 1 98 ? 2.153 -11.182 9.932 1.00 78.38 98 PHE A C 1
ATOM 769 O O . PHE A 1 98 ? 2.769 -12.086 9.376 1.00 78.38 98 PHE A O 1
ATOM 776 N N . THR A 1 99 ? 2.158 -9.939 9.440 1.00 79.00 99 THR A N 1
ATOM 777 C CA . THR A 1 99 ? 2.887 -9.584 8.211 1.00 79.00 99 THR A CA 1
ATOM 778 C C . THR A 1 99 ? 4.335 -9.193 8.494 1.00 79.00 99 THR A C 1
ATOM 780 O O . THR A 1 99 ? 5.164 -9.223 7.592 1.00 79.00 99 THR A O 1
ATOM 783 N N . ARG A 1 100 ? 4.686 -8.882 9.750 1.00 71.56 100 ARG A N 1
ATOM 784 C CA . ARG A 1 100 ? 6.061 -8.505 10.120 1.00 71.56 100 ARG A CA 1
ATOM 785 C C . ARG A 1 100 ? 7.069 -9.607 9.801 1.00 71.56 100 ARG A C 1
ATOM 787 O O . ARG A 1 100 ? 8.128 -9.327 9.254 1.00 71.56 100 ARG A O 1
ATOM 794 N N . GLU A 1 101 ? 6.706 -10.855 10.076 1.00 72.06 101 GLU A N 1
ATOM 795 C CA . GLU A 1 101 ? 7.543 -12.029 9.791 1.00 72.06 101 GLU A CA 1
ATOM 796 C C . GLU A 1 101 ? 7.661 -12.316 8.286 1.00 72.06 101 GLU A C 1
ATOM 798 O O . GLU A 1 101 ? 8.654 -12.882 7.841 1.00 72.06 101 GLU A O 1
ATOM 803 N N . ARG A 1 102 ? 6.677 -11.869 7.494 1.00 78.06 102 ARG A N 1
ATOM 804 C CA . ARG A 1 102 ? 6.605 -12.039 6.033 1.00 78.06 102 ARG A CA 1
ATOM 805 C C . ARG A 1 102 ? 6.996 -10.786 5.259 1.00 78.06 102 ARG A C 1
ATOM 807 O O . ARG A 1 102 ? 6.788 -10.705 4.053 1.00 78.06 102 ARG A O 1
ATOM 814 N N . LEU A 1 103 ? 7.567 -9.786 5.927 1.00 78.12 103 LEU A N 1
ATOM 815 C CA . LEU A 1 103 ? 7.939 -8.530 5.281 1.00 78.12 103 LEU A CA 1
ATOM 816 C C . LEU A 1 103 ? 8.962 -8.752 4.157 1.00 78.12 103 LEU A C 1
ATOM 818 O O . LEU A 1 103 ? 8.939 -8.044 3.158 1.00 78.12 103 LEU A O 1
ATOM 822 N N . VAL A 1 104 ? 9.827 -9.761 4.300 1.00 77.19 104 VAL A N 1
ATOM 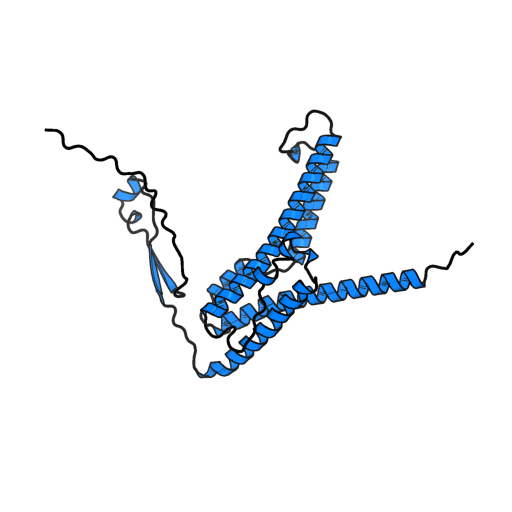823 C CA . VAL A 1 104 ? 10.783 -10.169 3.259 1.00 77.19 104 VAL A CA 1
ATOM 824 C C . VAL A 1 104 ? 10.073 -10.687 2.005 1.00 77.19 104 VAL A C 1
ATOM 826 O O . VAL A 1 104 ? 10.600 -10.503 0.914 1.00 77.19 104 VAL A O 1
ATOM 829 N N . ASP A 1 105 ? 8.881 -11.267 2.144 1.00 77.94 105 ASP A N 1
ATOM 830 C CA . ASP A 1 105 ? 8.078 -11.753 1.017 1.00 77.94 105 ASP A CA 1
ATOM 831 C C . ASP A 1 105 ? 7.299 -10.610 0.347 1.00 77.94 105 ASP A C 1
ATOM 833 O O . ASP A 1 105 ? 7.096 -10.619 -0.862 1.00 77.94 105 ASP A O 1
ATOM 837 N N . VAL A 1 106 ? 6.864 -9.618 1.134 1.00 79.62 106 VAL A N 1
ATOM 838 C CA . VAL A 1 106 ? 6.074 -8.465 0.660 1.00 79.62 106 VAL A CA 1
ATOM 839 C C . VAL A 1 106 ? 6.954 -7.382 0.033 1.00 79.62 106 VAL A C 1
ATOM 841 O O . VAL A 1 106 ? 6.537 -6.713 -0.907 1.00 79.62 106 VAL A O 1
ATOM 844 N N . LEU A 1 107 ? 8.162 -7.192 0.562 1.00 85.38 107 LEU A N 1
ATOM 845 C CA . LEU A 1 107 ? 9.112 -6.178 0.121 1.00 85.38 107 LEU A CA 1
ATOM 846 C C . LEU A 1 107 ? 10.539 -6.757 0.159 1.00 85.38 107 LEU A C 1
ATOM 848 O O . LEU A 1 107 ? 11.336 -6.430 1.050 1.00 85.38 107 LEU A O 1
ATOM 852 N N . PRO A 1 108 ? 10.874 -7.663 -0.776 1.00 85.12 108 PRO A N 1
ATOM 853 C CA . PRO A 1 108 ? 12.162 -8.339 -0.784 1.00 85.12 108 PRO A CA 1
ATOM 854 C C . PRO A 1 108 ? 13.287 -7.338 -1.062 1.00 85.12 108 PRO A C 1
ATOM 856 O O . PRO A 1 108 ? 13.159 -6.533 -1.989 1.00 85.12 108 PRO A O 1
ATOM 859 N N . PRO A 1 109 ? 14.408 -7.380 -0.313 1.00 82.44 109 PRO A N 1
ATOM 860 C CA . PRO A 1 109 ? 15.573 -6.563 -0.623 1.00 82.44 109 PRO A CA 1
ATOM 861 C C . PRO A 1 109 ? 16.133 -6.973 -1.988 1.00 82.44 109 PRO A C 1
ATOM 863 O O . PRO A 1 109 ? 16.213 -8.158 -2.317 1.00 82.44 109 PRO A O 1
ATOM 866 N N . ARG A 1 110 ? 16.538 -5.987 -2.782 1.00 83.44 110 ARG A N 1
ATOM 867 C CA . ARG A 1 110 ? 17.022 -6.183 -4.148 1.00 83.44 110 ARG A CA 1
ATOM 868 C C . ARG A 1 110 ? 18.521 -5.908 -4.183 1.00 83.44 110 ARG A C 1
ATOM 870 O O . ARG A 1 110 ? 18.947 -4.775 -3.988 1.00 83.44 110 ARG A O 1
ATOM 877 N N . SER A 1 111 ? 19.324 -6.938 -4.430 1.00 70.88 111 SER A N 1
ATOM 878 C CA . SER A 1 111 ? 20.788 -6.835 -4.419 1.00 70.88 111 SER A CA 1
ATOM 879 C C . SER A 1 111 ? 21.375 -7.172 -5.783 1.00 70.88 111 SER A C 1
ATOM 881 O O . SER A 1 111 ? 21.008 -8.179 -6.382 1.00 70.88 111 SER A O 1
ATOM 883 N N . GLY A 1 112 ? 22.356 -6.380 -6.214 1.00 63.03 112 GLY A N 1
ATOM 884 C CA . GLY A 1 112 ? 23.196 -6.666 -7.375 1.00 63.03 112 GLY A CA 1
ATOM 885 C C . GLY A 1 112 ? 23.026 -5.672 -8.528 1.00 63.03 112 GLY A C 1
ATOM 886 O O . GLY A 1 112 ? 22.036 -4.948 -8.586 1.00 63.03 112 GLY A O 1
ATOM 887 N N . PRO A 1 113 ? 23.988 -5.654 -9.470 1.00 53.28 113 PRO A N 1
ATOM 888 C CA . PRO A 1 113 ? 23.929 -4.817 -10.672 1.00 53.28 113 PRO A CA 1
ATOM 889 C C . PRO A 1 113 ? 22.819 -5.252 -11.637 1.00 53.28 113 PRO A C 1
ATOM 891 O O . PRO A 1 113 ? 22.603 -4.571 -12.634 1.00 53.28 113 PRO A O 1
ATOM 894 N N . LEU A 1 114 ? 22.177 -6.391 -11.329 1.00 53.44 114 LEU A N 1
ATOM 895 C CA . LEU A 1 114 ? 21.177 -7.074 -12.128 1.00 53.44 114 LEU A CA 1
ATOM 896 C C . LEU A 1 114 ? 19.737 -7.015 -11.528 1.00 53.44 114 LEU A C 1
ATOM 898 O O . LEU A 1 114 ? 18.929 -7.934 -11.663 1.00 53.44 114 LEU A O 1
ATOM 902 N N . ALA A 1 115 ? 19.425 -5.986 -10.737 1.00 61.56 115 ALA A N 1
ATOM 903 C CA . ALA A 1 115 ? 18.143 -5.917 -10.029 1.00 61.56 115 ALA A CA 1
ATOM 904 C C . ALA A 1 115 ? 17.016 -5.209 -10.810 1.00 61.56 115 ALA A C 1
ATOM 906 O O . ALA A 1 115 ? 15.848 -5.429 -10.483 1.00 61.56 115 ALA A O 1
ATOM 907 N N . ILE A 1 116 ? 17.342 -4.389 -11.821 1.00 67.81 116 ILE A N 1
ATOM 908 C CA . ILE A 1 116 ? 16.371 -3.739 -12.723 1.00 67.81 116 ILE A CA 1
ATOM 909 C C . ILE A 1 116 ? 16.967 -3.638 -14.141 1.00 67.81 116 ILE A C 1
ATOM 911 O O . ILE A 1 116 ? 17.288 -2.560 -14.648 1.00 67.81 116 ILE A O 1
ATOM 915 N N . ASP A 1 117 ? 17.154 -4.777 -14.790 1.00 70.81 117 ASP A N 1
ATOM 916 C CA . ASP A 1 117 ? 17.996 -4.864 -16.005 1.00 70.81 117 ASP A CA 1
ATOM 917 C C . ASP A 1 117 ? 17.152 -4.916 -17.255 1.00 70.81 117 ASP A C 1
ATOM 919 O O . ASP A 1 117 ? 17.602 -4.652 -18.368 1.00 70.81 117 ASP A O 1
ATOM 923 N N . ASN A 1 118 ? 15.910 -5.319 -17.040 1.00 73.38 118 ASN A N 1
ATOM 924 C CA . ASN A 1 118 ? 14.900 -5.488 -18.041 1.00 73.38 118 ASN A CA 1
ATOM 925 C C . ASN A 1 118 ? 13.549 -5.063 -17.466 1.00 73.38 118 ASN A C 1
ATOM 927 O O . ASN A 1 118 ? 13.343 -4.928 -16.257 1.00 73.38 118 ASN A O 1
ATOM 931 N N . GLU A 1 119 ? 12.605 -4.872 -18.369 1.00 78.25 119 GLU A N 1
ATOM 932 C CA . GLU A 1 119 ? 11.267 -4.410 -18.034 1.00 78.25 119 GLU A CA 1
ATOM 933 C C . GLU A 1 119 ? 10.513 -5.391 -17.116 1.00 78.25 119 GLU A C 1
ATOM 935 O O . GLU A 1 119 ? 9.754 -4.954 -16.256 1.00 78.25 119 GLU A O 1
ATOM 940 N N . ALA A 1 120 ? 10.785 -6.697 -17.210 1.00 81.88 120 ALA A N 1
ATOM 941 C CA . ALA A 1 120 ? 10.189 -7.703 -16.330 1.00 81.88 120 ALA A CA 1
ATOM 942 C C . ALA A 1 120 ? 10.607 -7.514 -14.859 1.00 81.88 120 ALA A C 1
ATOM 944 O O . ALA A 1 120 ? 9.760 -7.477 -13.969 1.00 81.88 120 ALA A O 1
ATOM 945 N N . SER A 1 121 ? 11.904 -7.328 -14.596 1.00 83.06 121 SER A N 1
ATOM 946 C CA . SER A 1 121 ? 12.429 -7.067 -13.248 1.00 83.06 121 SER A CA 1
ATOM 947 C C . SER A 1 121 ? 11.898 -5.757 -12.657 1.00 83.06 121 SER A C 1
ATOM 949 O O . SER A 1 121 ? 11.563 -5.709 -11.472 1.00 83.06 121 SER A O 1
ATOM 951 N N . PHE A 1 122 ? 11.724 -4.729 -13.494 1.00 87.12 122 PHE A N 1
ATOM 952 C CA . PHE A 1 122 ? 11.049 -3.493 -13.109 1.00 87.12 122 PHE A CA 1
ATOM 953 C C . PHE A 1 122 ? 9.599 -3.744 -12.684 1.00 87.12 122 PHE A C 1
ATOM 955 O O . PHE A 1 122 ? 9.206 -3.330 -11.596 1.00 87.12 122 PHE A O 1
ATOM 962 N N . TRP A 1 123 ? 8.807 -4.446 -13.499 1.00 88.38 123 TRP A N 1
ATOM 963 C CA . TRP A 1 123 ? 7.405 -4.712 -13.169 1.00 88.38 123 TRP A CA 1
ATOM 964 C C . TRP A 1 123 ? 7.246 -5.581 -11.927 1.00 88.38 123 TRP A C 1
ATOM 966 O O . TRP A 1 123 ? 6.348 -5.322 -11.129 1.00 88.38 123 TRP A O 1
ATOM 976 N N . GLN A 1 124 ? 8.154 -6.531 -11.701 1.00 88.00 124 GLN A N 1
ATOM 977 C CA . GLN A 1 124 ? 8.176 -7.284 -10.453 1.00 88.00 124 GLN A CA 1
ATOM 978 C C . GLN A 1 124 ? 8.404 -6.359 -9.248 1.00 88.00 124 GLN A C 1
ATOM 980 O O . GLN A 1 124 ? 7.702 -6.461 -8.250 1.00 88.00 124 GLN A O 1
ATOM 985 N N . MET A 1 125 ? 9.345 -5.419 -9.340 1.00 89.56 125 MET A N 1
ATOM 986 C CA . MET A 1 125 ? 9.598 -4.455 -8.267 1.00 89.56 125 MET A CA 1
ATOM 987 C C . MET A 1 125 ? 8.397 -3.528 -8.017 1.00 89.56 125 MET A C 1
ATOM 989 O O . MET A 1 125 ? 8.073 -3.223 -6.870 1.00 89.56 125 MET A O 1
ATOM 993 N N . VAL A 1 126 ? 7.706 -3.110 -9.081 1.00 91.31 126 VAL A N 1
ATOM 994 C CA . VAL A 1 126 ? 6.454 -2.344 -8.985 1.00 91.31 126 VAL A CA 1
ATOM 995 C C . VAL A 1 126 ? 5.353 -3.169 -8.315 1.00 91.31 126 VAL A C 1
ATOM 997 O O . VAL A 1 126 ? 4.615 -2.635 -7.489 1.00 91.31 126 VAL A O 1
ATOM 1000 N N . GLN A 1 127 ? 5.249 -4.462 -8.626 1.00 90.69 127 GLN A N 1
ATOM 1001 C CA . GLN A 1 127 ? 4.284 -5.369 -8.007 1.00 90.69 127 GLN A CA 1
ATOM 1002 C C . GLN A 1 127 ? 4.562 -5.571 -6.513 1.00 90.69 127 GLN A C 1
ATOM 1004 O O . GLN A 1 127 ? 3.628 -5.529 -5.710 1.00 90.69 127 GLN A O 1
ATOM 1009 N N . ASP A 1 128 ? 5.822 -5.752 -6.122 1.00 90.88 128 ASP A N 1
ATOM 1010 C CA . ASP A 1 128 ? 6.208 -5.853 -4.711 1.00 90.88 128 ASP A CA 1
ATOM 1011 C C . ASP A 1 128 ? 5.831 -4.558 -3.968 1.00 90.88 128 ASP A C 1
ATOM 1013 O O . ASP A 1 128 ? 5.188 -4.584 -2.917 1.00 90.88 128 ASP A O 1
ATOM 1017 N N . TRP A 1 129 ? 6.122 -3.401 -4.574 1.00 92.50 129 TRP A N 1
ATOM 1018 C CA . TRP A 1 129 ? 5.739 -2.095 -4.032 1.00 92.50 129 TRP A CA 1
ATOM 1019 C C . TRP A 1 129 ? 4.224 -1.948 -3.866 1.00 92.50 129 TRP A C 1
ATOM 1021 O O . TRP A 1 129 ? 3.735 -1.536 -2.813 1.00 92.50 129 TRP A O 1
ATOM 1031 N N . GLN A 1 130 ? 3.459 -2.336 -4.887 1.00 92.12 130 GLN A N 1
ATOM 1032 C CA . GLN A 1 130 ? 2.003 -2.364 -4.832 1.00 92.12 130 GLN A CA 1
ATOM 1033 C C . GLN A 1 130 ? 1.514 -3.257 -3.689 1.00 92.12 130 GLN A C 1
ATOM 1035 O O . GLN A 1 130 ? 0.648 -2.849 -2.914 1.00 92.12 130 GLN A O 1
ATOM 1040 N N . THR A 1 131 ? 2.096 -4.447 -3.549 1.00 90.00 131 THR A N 1
ATOM 1041 C CA . THR A 1 131 ? 1.749 -5.412 -2.500 1.00 90.00 131 THR A CA 1
ATOM 1042 C C . THR A 1 131 ? 1.980 -4.824 -1.111 1.00 90.00 131 THR A C 1
ATOM 1044 O O . THR A 1 131 ? 1.104 -4.950 -0.253 1.00 90.00 131 THR A O 1
ATOM 1047 N N . LEU A 1 132 ? 3.086 -4.105 -0.893 1.00 89.12 132 LEU A N 1
ATOM 1048 C CA . LEU A 1 132 ? 3.325 -3.363 0.346 1.00 89.12 132 LEU A CA 1
ATOM 1049 C C . LEU A 1 132 ? 2.217 -2.333 0.610 1.00 89.12 132 LEU A C 1
ATOM 1051 O O . LEU A 1 132 ? 1.622 -2.341 1.690 1.00 89.12 132 LEU A O 1
ATOM 1055 N N . CYS A 1 133 ? 1.916 -1.465 -0.363 1.00 89.81 133 CYS A N 1
ATOM 1056 C CA . CYS A 1 133 ? 0.898 -0.424 -0.204 1.00 89.81 133 CYS A CA 1
ATOM 1057 C C . CYS A 1 133 ? -0.474 -1.013 0.154 1.00 89.81 133 CYS A C 1
ATOM 1059 O O . CYS A 1 133 ? -1.144 -0.497 1.051 1.00 89.81 133 CYS A O 1
ATOM 1061 N N . TYR A 1 134 ? -0.880 -2.102 -0.505 1.00 88.62 134 TYR A N 1
ATOM 1062 C CA . TYR A 1 134 ? -2.123 -2.807 -0.180 1.00 88.62 134 TYR A CA 1
ATOM 1063 C C . TYR A 1 134 ? -2.072 -3.454 1.200 1.00 88.62 134 TYR A C 1
ATOM 1065 O O . TYR A 1 134 ? -3.011 -3.302 1.968 1.00 88.62 134 TYR A O 1
ATOM 1073 N N . THR A 1 135 ? -0.973 -4.117 1.552 1.00 88.12 135 THR A N 1
ATOM 1074 C CA . THR A 1 135 ? -0.821 -4.780 2.853 1.00 88.12 135 THR A CA 1
ATOM 1075 C C . THR A 1 135 ? -0.977 -3.800 4.013 1.00 88.12 135 THR A C 1
ATOM 1077 O O . THR A 1 135 ? -1.673 -4.092 4.986 1.00 88.12 135 THR A O 1
ATOM 1080 N N . VAL A 1 136 ? -0.362 -2.618 3.914 1.00 87.56 136 VAL A N 1
ATOM 1081 C CA . VAL A 1 136 ? -0.509 -1.581 4.943 1.00 87.56 136 VAL A CA 1
ATOM 1082 C C . VAL A 1 136 ? -1.957 -1.080 5.001 1.00 87.56 136 VAL A C 1
ATOM 1084 O O . VAL A 1 136 ? -2.533 -0.968 6.082 1.00 87.56 136 VAL A O 1
ATOM 1087 N N . ARG A 1 137 ? -2.578 -0.821 3.845 1.00 86.75 137 ARG A N 1
ATOM 1088 C CA . ARG A 1 137 ? -3.977 -0.373 3.752 1.00 86.75 137 ARG A CA 1
ATOM 1089 C C . ARG A 1 137 ? -4.954 -1.370 4.372 1.00 86.75 137 ARG A C 1
ATOM 1091 O O . ARG A 1 137 ? -5.753 -0.991 5.225 1.00 86.75 137 ARG A O 1
ATOM 1098 N N . GLU A 1 138 ? -4.845 -2.638 4.001 1.00 86.06 138 GLU A N 1
ATOM 1099 C CA . GLU A 1 138 ? -5.663 -3.715 4.559 1.00 86.06 138 GLU A CA 1
ATOM 1100 C C . GLU A 1 138 ? -5.420 -3.877 6.061 1.00 86.06 138 GLU A C 1
ATOM 1102 O O . GLU A 1 138 ? -6.364 -4.053 6.825 1.00 86.06 138 GLU A O 1
ATOM 1107 N N . GLY A 1 139 ? -4.176 -3.729 6.527 1.00 86.38 139 GLY A N 1
ATOM 1108 C CA . GLY A 1 139 ? -3.869 -3.757 7.956 1.00 86.38 139 GLY A CA 1
ATOM 1109 C C . GLY A 1 139 ? -4.604 -2.690 8.760 1.00 86.38 139 GLY A C 1
ATOM 1110 O O . GLY A 1 139 ? -5.149 -2.993 9.822 1.00 86.38 139 GLY A O 1
ATOM 1111 N N . HIS A 1 140 ? -4.675 -1.465 8.243 1.00 85.88 140 HIS A N 1
ATOM 1112 C CA . HIS A 1 140 ? -5.461 -0.399 8.864 1.00 85.88 140 HIS A CA 1
ATOM 1113 C C . HIS A 1 140 ? -6.965 -0.683 8.822 1.00 85.88 140 HIS A C 1
ATOM 1115 O O .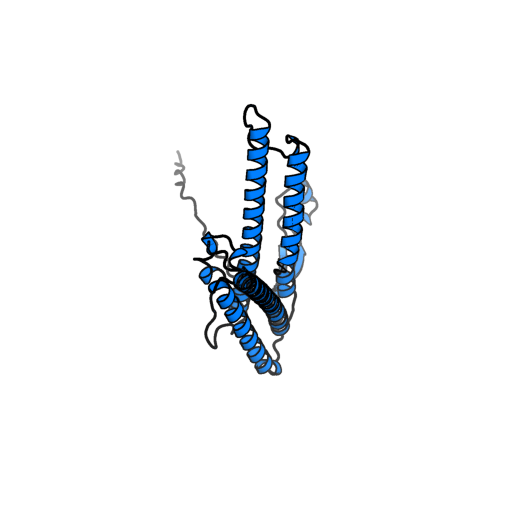 HIS A 1 140 ? -7.647 -0.489 9.829 1.00 85.88 140 HIS A O 1
ATOM 1121 N N . GLN A 1 141 ? -7.473 -1.183 7.694 1.00 87.50 141 GLN A N 1
ATOM 1122 C CA . GLN A 1 141 ? -8.889 -1.512 7.552 1.00 87.50 141 GLN A CA 1
ATOM 1123 C C . GLN A 1 141 ? -9.316 -2.627 8.516 1.00 87.50 141 GLN A C 1
ATOM 1125 O O . GLN A 1 141 ? -10.357 -2.516 9.158 1.00 87.50 141 GLN A O 1
ATOM 1130 N N . ILE A 1 142 ? -8.501 -3.674 8.667 1.00 88.31 142 ILE A N 1
ATOM 1131 C CA . ILE A 1 142 ? -8.768 -4.785 9.590 1.00 88.31 142 ILE A CA 1
ATOM 1132 C C . ILE A 1 142 ? -8.853 -4.281 11.032 1.00 88.31 142 ILE A C 1
ATOM 1134 O O . ILE A 1 142 ? -9.768 -4.671 11.753 1.00 88.31 142 ILE A O 1
ATOM 1138 N N . ARG A 1 143 ? -7.938 -3.398 11.450 1.00 87.12 143 ARG A N 1
ATOM 1139 C CA . ARG A 1 143 ? -7.964 -2.821 12.803 1.00 87.12 143 ARG A CA 1
ATOM 1140 C C . ARG A 1 143 ? -9.211 -1.992 13.044 1.00 87.12 143 ARG A C 1
ATOM 1142 O O . ARG A 1 143 ? -9.898 -2.232 14.024 1.00 87.12 143 ARG A O 1
ATOM 1149 N N . LEU A 1 144 ? -9.553 -1.105 12.108 1.00 89.56 144 LEU A N 1
ATOM 1150 C CA . LEU A 1 144 ? -10.780 -0.317 12.193 1.00 89.56 144 LEU A CA 1
ATOM 1151 C C . LEU A 1 144 ? -12.016 -1.213 12.319 1.00 89.56 144 LEU A C 1
ATOM 1153 O O . LEU A 1 144 ? -12.878 -0.961 13.153 1.00 89.56 144 LEU A O 1
ATOM 1157 N N . VAL A 1 145 ? -12.114 -2.254 11.489 1.00 90.00 145 VAL A N 1
ATOM 1158 C CA . VAL A 1 145 ? -13.244 -3.190 11.531 1.00 90.00 145 VAL A CA 1
ATOM 1159 C C . VAL A 1 145 ? -13.274 -3.953 12.855 1.00 90.00 145 VAL A C 1
ATOM 1161 O O . VAL A 1 145 ? -14.359 -4.145 13.396 1.00 90.00 145 VAL A O 1
ATOM 1164 N N . SER A 1 146 ? -12.118 -4.350 13.394 1.00 91.12 146 SER A N 1
ATOM 1165 C CA . SER A 1 146 ? -12.015 -4.998 14.707 1.00 91.12 146 SER A CA 1
ATOM 1166 C C . SER A 1 146 ? -12.508 -4.077 15.820 1.00 91.12 146 SER A C 1
ATOM 1168 O O . SER A 1 146 ? -13.476 -4.420 16.493 1.00 91.12 146 SER A O 1
ATOM 1170 N N . ASP A 1 147 ? -11.924 -2.881 15.943 1.00 91.75 147 ASP A N 1
ATOM 1171 C CA . ASP A 1 147 ? -12.258 -1.898 16.980 1.00 91.75 147 ASP A CA 1
ATOM 1172 C C . ASP A 1 147 ? -13.739 -1.495 16.901 1.00 91.75 147 ASP A C 1
ATOM 1174 O O . ASP A 1 147 ? -14.445 -1.414 17.907 1.00 91.75 147 ASP A O 1
ATOM 1178 N N . ARG A 1 148 ? -14.250 -1.298 15.679 1.00 93.38 148 ARG A N 1
ATOM 1179 C CA . ARG A 1 148 ? -15.667 -1.016 15.435 1.00 93.38 148 ARG A CA 1
ATOM 1180 C C . ARG A 1 148 ? -16.544 -2.172 15.899 1.00 93.38 148 ARG A C 1
ATOM 1182 O O . ARG A 1 148 ? -17.532 -1.933 16.581 1.00 93.38 148 ARG A O 1
ATOM 1189 N N . ASN A 1 149 ? -16.216 -3.408 15.533 1.00 91.62 149 ASN A N 1
ATOM 1190 C CA . ASN A 1 149 ? -17.013 -4.573 15.913 1.00 91.62 149 ASN A CA 1
ATOM 1191 C C . ASN A 1 149 ? -17.016 -4.796 17.430 1.00 91.62 149 ASN A C 1
ATOM 1193 O O . ASN A 1 149 ? -18.069 -5.121 17.974 1.00 91.62 149 ASN A O 1
ATOM 1197 N N . GLU A 1 150 ? -15.885 -4.585 18.105 1.00 92.19 150 GLU A N 1
ATOM 1198 C CA . GLU A 1 150 ? -15.799 -4.634 19.568 1.00 92.19 150 GLU A CA 1
ATOM 1199 C C . GLU A 1 150 ? -16.730 -3.596 20.204 1.00 92.19 150 GLU A C 1
ATOM 1201 O O . GLU A 1 150 ? -17.581 -3.961 21.013 1.00 92.19 150 GLU A O 1
ATOM 1206 N N . LEU A 1 151 ? -16.690 -2.340 19.742 1.00 92.06 151 LEU A N 1
ATOM 1207 C CA . LEU A 1 151 ? -17.606 -1.294 20.214 1.00 92.06 151 LEU A CA 1
ATOM 1208 C C . LEU A 1 151 ? -19.083 -1.641 19.985 1.00 92.06 151 LEU A C 1
ATOM 1210 O O . LEU A 1 151 ? -19.917 -1.383 20.853 1.00 92.06 151 LEU A O 1
ATOM 1214 N N . LEU A 1 152 ? -19.424 -2.218 18.827 1.00 92.12 152 LEU A N 1
ATOM 1215 C CA . LEU A 1 152 ? -20.799 -2.631 18.532 1.00 92.12 152 LEU A CA 1
ATOM 1216 C C . LEU A 1 152 ? -21.270 -3.734 19.487 1.00 92.12 152 LEU A C 1
ATOM 1218 O O . LEU A 1 152 ? -22.397 -3.680 19.982 1.00 92.12 152 LEU A O 1
ATOM 1222 N N . ILE A 1 153 ? -20.417 -4.725 19.748 1.00 91.44 153 ILE A N 1
ATOM 1223 C CA . ILE A 1 153 ? -20.722 -5.840 20.649 1.00 91.44 153 ILE A CA 1
ATOM 1224 C C . ILE A 1 153 ? -20.866 -5.336 22.086 1.00 91.44 153 ILE A C 1
ATOM 1226 O O . ILE A 1 153 ? -21.866 -5.650 22.732 1.00 91.44 153 ILE A O 1
ATOM 1230 N N . ASP A 1 154 ? -19.936 -4.512 22.566 1.00 91.38 154 ASP A N 1
ATOM 1231 C CA . ASP A 1 154 ? -19.971 -3.955 23.920 1.00 91.38 154 ASP A CA 1
ATOM 1232 C C . ASP A 1 154 ? -21.229 -3.111 24.152 1.00 91.38 154 ASP A C 1
ATOM 1234 O O . ASP A 1 154 ? -21.911 -3.264 25.170 1.00 91.38 154 ASP A O 1
ATOM 1238 N N . ALA A 1 155 ? -21.600 -2.275 23.179 1.00 90.25 155 ALA A N 1
ATOM 1239 C CA . ALA A 1 155 ? -22.818 -1.473 23.242 1.00 90.25 155 ALA A CA 1
ATOM 1240 C C . ALA A 1 155 ? -24.090 -2.343 23.215 1.00 90.25 155 ALA A C 1
ATOM 1242 O O . ALA A 1 155 ? -25.050 -2.075 23.943 1.00 90.25 155 ALA A O 1
ATOM 1243 N N . ALA A 1 156 ? -24.106 -3.421 22.422 1.00 88.94 156 ALA A N 1
ATOM 1244 C CA . ALA A 1 156 ? -25.221 -4.367 22.394 1.00 88.94 156 ALA A CA 1
ATOM 1245 C C . ALA A 1 156 ? -25.362 -5.145 23.714 1.00 88.94 156 ALA A C 1
ATOM 1247 O O . ALA A 1 156 ? -26.481 -5.347 24.186 1.00 88.94 156 ALA A O 1
ATOM 1248 N N . ILE A 1 157 ? -24.244 -5.532 24.339 1.00 89.94 157 ILE A N 1
ATOM 1249 C CA . ILE A 1 157 ? -24.227 -6.162 25.666 1.00 89.94 157 ILE A CA 1
ATOM 1250 C C . ILE A 1 157 ? -24.755 -5.183 26.722 1.00 89.94 157 ILE A C 1
ATOM 1252 O O . ILE A 1 157 ? -25.607 -5.554 27.531 1.00 89.94 157 ILE A O 1
ATOM 1256 N N . ALA A 1 158 ? -24.304 -3.925 26.690 1.00 89.25 158 ALA A N 1
ATOM 1257 C CA . ALA A 1 158 ? -24.717 -2.890 27.637 1.00 89.25 158 ALA A CA 1
ATOM 1258 C C . ALA A 1 158 ? -26.211 -2.534 27.534 1.00 89.25 158 ALA A C 1
ATOM 1260 O O . ALA A 1 158 ? -26.850 -2.262 28.551 1.00 89.25 158 ALA A O 1
ATOM 1261 N N . LYS A 1 159 ? -26.790 -2.582 26.325 1.00 86.31 159 LYS A N 1
ATOM 1262 C CA . LYS A 1 159 ? -28.233 -2.388 26.090 1.00 86.31 159 LYS A CA 1
ATOM 1263 C C . LYS A 1 159 ? -29.096 -3.450 26.792 1.00 86.31 159 LYS A C 1
ATOM 1265 O O . LYS A 1 159 ? -30.246 -3.171 27.131 1.0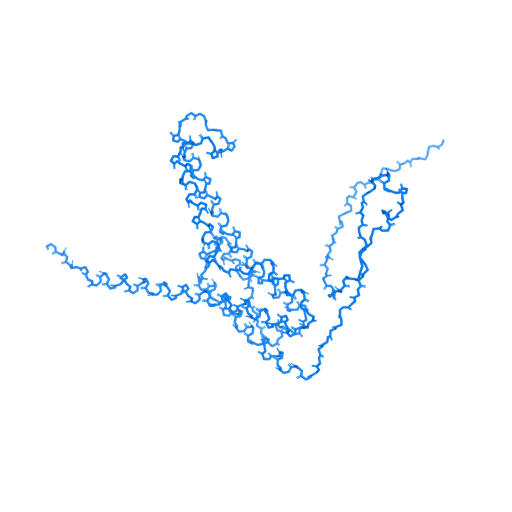0 86.31 159 LYS A O 1
ATOM 1270 N N . GLY A 1 160 ? -28.538 -4.636 27.039 1.00 83.12 160 GLY A N 1
ATOM 1271 C CA . GLY A 1 160 ? -29.218 -5.763 27.670 1.00 83.12 160 GLY A CA 1
ATOM 1272 C C . GLY A 1 160 ? -30.183 -6.502 26.735 1.00 83.12 160 GLY A C 1
ATOM 1273 O O . GLY A 1 160 ? -30.625 -5.989 25.707 1.00 83.12 160 GLY A O 1
ATOM 1274 N N . GLY A 1 161 ? -30.527 -7.737 27.108 1.00 82.75 161 GLY A N 1
ATOM 1275 C CA . GLY A 1 161 ? -31.366 -8.631 26.303 1.00 82.75 161 GLY A CA 1
ATOM 1276 C C . GLY A 1 161 ? -30.563 -9.639 25.467 1.00 82.75 161 GLY A C 1
ATOM 1277 O O . GLY A 1 161 ? -29.354 -9.778 25.653 1.00 82.75 161 GLY A O 1
ATOM 1278 N N . PRO A 1 162 ? -31.230 -10.409 24.591 1.00 84.50 162 PRO A N 1
ATOM 1279 C CA . PRO A 1 162 ? -30.561 -11.391 23.746 1.00 84.50 162 PRO A CA 1
ATOM 1280 C C . PRO A 1 162 ? -29.682 -10.699 22.695 1.00 84.50 162 PRO A C 1
ATOM 1282 O O . PRO A 1 162 ? -30.151 -9.839 21.949 1.00 84.50 162 PRO A O 1
ATOM 1285 N N . LEU A 1 163 ? -28.409 -11.096 22.630 1.00 85.56 163 LEU A N 1
ATOM 1286 C CA . LEU A 1 163 ? -27.463 -10.612 21.627 1.00 85.56 163 LEU A CA 1
ATOM 1287 C C . LEU A 1 163 ? -27.833 -11.183 20.252 1.00 85.56 163 LEU A C 1
ATOM 1289 O O . LEU A 1 163 ? -27.707 -12.385 20.021 1.00 85.56 163 LEU A O 1
ATOM 1293 N N . ASN A 1 164 ? -28.261 -10.314 19.338 1.00 83.12 164 ASN A N 1
ATOM 1294 C CA . ASN A 1 164 ? -28.526 -10.669 17.947 1.00 83.12 164 ASN A CA 1
ATOM 1295 C C . ASN A 1 164 ? -27.345 -10.220 17.083 1.00 83.12 164 ASN A C 1
ATOM 1297 O O . ASN A 1 164 ? -27.024 -9.034 17.037 1.00 83.12 164 ASN A O 1
ATOM 1301 N N . LEU A 1 165 ? -26.693 -11.174 16.416 1.00 85.19 165 LEU A N 1
ATOM 1302 C CA . LEU A 1 165 ? -25.616 -10.913 15.464 1.00 85.19 165 LEU A CA 1
ATOM 1303 C C . LEU A 1 165 ? -26.153 -11.030 14.025 1.00 85.19 165 LEU A C 1
ATOM 1305 O O . LEU A 1 165 ? -26.917 -11.961 13.756 1.00 85.19 165 LEU A O 1
ATOM 1309 N N . PRO A 1 166 ? -25.725 -10.166 13.086 1.00 86.06 166 PRO A N 1
ATOM 1310 C CA . PRO A 1 166 ? -24.821 -9.027 13.276 1.00 86.06 166 PRO A CA 1
ATOM 1311 C C . PRO A 1 166 ? -25.489 -7.849 14.009 1.00 86.06 166 PRO A C 1
ATOM 1313 O O . PRO A 1 166 ? -26.678 -7.601 13.839 1.00 86.06 166 PRO A O 1
ATOM 1316 N N . VAL A 1 167 ? -24.707 -7.110 14.806 1.00 87.50 167 VAL A N 1
ATOM 1317 C CA . VAL A 1 167 ? -25.174 -5.877 15.461 1.00 87.50 167 VAL A CA 1
ATOM 1318 C C . VAL A 1 167 ? -25.158 -4.738 14.446 1.00 87.50 167 VAL A C 1
ATOM 1320 O O . VAL A 1 167 ? -24.115 -4.429 13.866 1.00 87.50 167 VAL A O 1
ATOM 1323 N N . HIS A 1 168 ? -26.305 -4.098 14.248 1.00 89.44 168 HIS A N 1
ATOM 1324 C CA . HIS A 1 168 ? -26.441 -2.934 13.382 1.00 89.44 168 HIS A CA 1
ATOM 1325 C C . HIS A 1 168 ? -26.252 -1.635 14.181 1.00 89.44 168 HIS A C 1
ATOM 1327 O O . HIS A 1 168 ? -26.682 -1.526 15.330 1.00 89.44 168 HIS A O 1
ATOM 1333 N N . VAL A 1 169 ? -25.605 -0.628 13.581 1.00 88.19 169 VAL A N 1
ATOM 1334 C CA . VAL A 1 169 ? -25.328 0.669 14.239 1.00 88.19 169 VAL A CA 1
ATOM 1335 C C . VAL A 1 169 ? -26.643 1.359 14.621 1.00 88.19 169 VAL A C 1
ATOM 1337 O O . VAL A 1 169 ? -26.756 2.019 15.654 1.00 88.19 169 VAL A O 1
ATOM 1340 N N . GLU A 1 170 ? -27.670 1.162 13.801 1.00 89.81 170 GLU A N 1
ATOM 1341 C CA . GLU A 1 170 ? -29.016 1.701 13.941 1.00 89.81 170 GLU A CA 1
ATOM 1342 C C . GLU A 1 170 ? -29.770 1.145 15.154 1.00 89.81 170 GLU A C 1
ATOM 1344 O O . GLU A 1 170 ? -30.765 1.745 15.566 1.00 89.81 170 GLU A O 1
ATOM 1349 N N . ASP A 1 171 ? -29.294 0.056 15.758 1.00 86.38 171 ASP A N 1
ATOM 1350 C CA . ASP A 1 171 ? -29.903 -0.551 16.942 1.00 86.38 171 ASP A CA 1
ATOM 1351 C C . ASP A 1 171 ? -29.296 -0.035 18.254 1.00 86.38 171 ASP A C 1
ATOM 1353 O O . ASP A 1 171 ? -29.846 -0.289 19.332 1.00 86.38 171 ASP A O 1
ATOM 1357 N N . LEU A 1 172 ? -28.188 0.706 18.189 1.00 87.00 172 LEU A N 1
ATOM 1358 C CA . LEU A 1 172 ? -27.475 1.213 19.361 1.00 87.00 172 LEU A CA 1
ATOM 1359 C C . LEU A 1 172 ? -28.094 2.492 19.933 1.00 87.00 172 LEU A C 1
ATOM 1361 O O . LEU A 1 172 ? -28.865 3.190 19.266 1.00 87.00 172 LEU A O 1
ATOM 1365 N N . LEU A 1 173 ? -27.726 2.826 21.171 1.00 90.94 173 LEU A N 1
ATOM 1366 C CA . LEU A 1 173 ? -28.034 4.120 21.778 1.00 90.94 173 LEU A CA 1
ATOM 1367 C C . LEU A 1 173 ? -27.268 5.246 21.071 1.00 90.94 173 LEU A C 1
ATOM 1369 O O . LEU A 1 173 ? -26.228 5.019 20.457 1.00 90.94 173 LEU A O 1
ATOM 1373 N N . LEU A 1 174 ? -27.784 6.475 21.160 1.00 91.56 174 LEU A N 1
ATOM 1374 C CA . LEU A 1 174 ? -27.213 7.629 20.457 1.00 91.56 174 LEU A CA 1
ATOM 1375 C C . LEU A 1 174 ? -25.734 7.864 20.808 1.00 91.56 174 LEU A C 1
ATOM 1377 O O . LEU A 1 174 ? -24.942 8.143 19.914 1.00 91.56 174 LEU A O 1
ATOM 1381 N N . GLU A 1 175 ? -25.367 7.719 22.082 1.00 91.88 175 GLU A N 1
ATOM 1382 C CA . GLU A 1 175 ? -23.991 7.912 22.560 1.00 91.88 175 GLU A CA 1
ATOM 1383 C C . GLU A 1 175 ? -23.015 6.916 21.922 1.00 91.88 175 GLU A C 1
ATOM 1385 O O . GLU A 1 175 ? -21.925 7.290 21.498 1.00 91.88 175 GLU A O 1
ATOM 1390 N N . ASP A 1 176 ? -23.411 5.651 21.785 1.00 92.00 176 ASP A N 1
ATOM 1391 C CA . ASP A 1 176 ? -22.545 4.628 21.194 1.00 92.00 176 ASP A CA 1
ATOM 1392 C C . ASP A 1 176 ? -22.449 4.774 19.673 1.00 92.00 176 ASP A C 1
ATOM 1394 O O . ASP A 1 176 ? -21.378 4.573 19.102 1.00 92.00 176 ASP A O 1
ATOM 1398 N N . ARG A 1 177 ? -23.521 5.233 19.009 1.00 91.69 177 ARG A N 1
ATOM 1399 C CA . ARG A 1 177 ? -23.451 5.620 17.588 1.00 91.69 177 ARG A CA 1
ATOM 1400 C C . ARG A 1 177 ? -22.450 6.745 17.359 1.00 91.69 177 ARG A C 1
ATOM 1402 O O . ARG A 1 177 ? -21.706 6.695 16.384 1.00 91.69 177 ARG A O 1
ATOM 1409 N N . GLN A 1 178 ? -22.421 7.740 18.248 1.00 93.75 178 GLN A N 1
ATOM 1410 C CA . GLN A 1 178 ? -21.456 8.837 18.168 1.00 93.75 178 GLN A CA 1
ATOM 1411 C C . GLN A 1 178 ? -20.023 8.321 18.305 1.00 93.75 178 GLN A C 1
ATOM 1413 O O . GLN A 1 178 ? -19.192 8.671 17.476 1.00 93.75 178 GLN A O 1
ATOM 1418 N N . LYS A 1 179 ? -19.747 7.417 19.254 1.00 92.75 179 LYS A N 1
ATOM 1419 C CA . LYS A 1 179 ? -18.415 6.799 19.397 1.00 92.75 179 LYS A CA 1
ATOM 1420 C C . LYS A 1 179 ? -17.984 6.042 18.140 1.00 92.75 179 LYS A C 1
ATOM 1422 O O . LYS A 1 179 ? -16.848 6.187 17.695 1.00 92.75 179 LYS A O 1
ATOM 1427 N N . VAL A 1 180 ? -18.886 5.256 17.545 1.00 92.19 180 VAL A N 1
ATOM 1428 C CA . VAL A 1 180 ? -18.611 4.541 16.286 1.00 92.19 180 VAL A CA 1
ATOM 1429 C C . VAL A 1 180 ? -18.314 5.529 15.155 1.00 92.19 180 VAL A C 1
ATOM 1431 O O . VAL A 1 180 ? -17.351 5.347 14.415 1.00 92.19 180 VAL A O 1
ATOM 1434 N N . GLN A 1 181 ? -19.087 6.611 15.050 1.00 92.81 181 GLN A N 1
ATOM 1435 C CA . GLN A 1 181 ? -18.869 7.642 14.038 1.00 92.81 181 GLN A CA 1
ATOM 1436 C C . GLN A 1 181 ? -17.545 8.396 14.248 1.00 92.81 181 GLN A C 1
ATOM 1438 O O . GLN A 1 181 ? -16.828 8.664 13.286 1.00 92.81 181 GLN A O 1
ATOM 1443 N N . GLU A 1 182 ? -17.191 8.722 15.491 1.00 94.31 182 GLU A N 1
ATOM 1444 C CA . GLU A 1 182 ? -15.908 9.341 15.838 1.00 94.31 182 GLU A CA 1
ATOM 1445 C C . GLU A 1 182 ? -14.727 8.440 15.462 1.00 94.31 182 GLU A C 1
ATOM 1447 O O . GLU A 1 182 ? -13.737 8.926 14.903 1.00 94.31 182 GLU A O 1
ATOM 1452 N N . LEU A 1 183 ? -14.847 7.130 15.701 1.00 92.50 183 LEU A N 1
ATOM 1453 C CA . LEU A 1 183 ? -13.856 6.142 15.283 1.00 92.50 183 LEU A CA 1
ATOM 1454 C C . LEU A 1 183 ? -13.690 6.134 13.755 1.00 92.50 183 LEU A C 1
ATOM 1456 O O . LEU A 1 183 ? -12.565 6.221 13.263 1.00 92.50 183 LEU A O 1
ATOM 1460 N N . GLU A 1 184 ? -14.791 6.082 13.002 1.00 90.69 184 GLU A N 1
ATOM 1461 C CA . GLU A 1 184 ? -14.771 6.086 11.532 1.00 90.69 184 GLU A CA 1
ATOM 1462 C C . GLU A 1 184 ? -14.152 7.378 10.969 1.00 90.69 184 GLU A C 1
ATOM 1464 O O . GLU A 1 184 ? -13.308 7.326 10.069 1.00 90.69 184 GLU A O 1
ATOM 1469 N N . VAL A 1 185 ? -14.492 8.540 11.540 1.00 92.75 185 VAL A N 1
ATOM 1470 C CA . VAL A 1 185 ? -13.909 9.835 11.152 1.00 92.75 185 VAL A CA 1
ATOM 1471 C C . VAL A 1 185 ? -12.409 9.878 11.451 1.00 92.75 185 VAL A C 1
ATOM 1473 O O . VAL A 1 185 ? -11.622 10.300 10.599 1.00 92.75 185 VAL A O 1
ATOM 1476 N N . SER A 1 186 ? -11.993 9.428 12.637 1.00 90.38 186 SER A N 1
ATOM 1477 C CA . SER A 1 186 ? -10.576 9.369 13.014 1.00 90.38 186 SER A CA 1
ATOM 1478 C C . SER A 1 186 ? -9.794 8.448 12.078 1.00 90.38 186 SER A C 1
ATOM 1480 O O . SER A 1 186 ? -8.736 8.820 11.565 1.00 90.38 186 SER A O 1
ATOM 1482 N N . ALA A 1 187 ? -10.347 7.279 11.758 1.00 87.50 187 ALA A N 1
ATOM 1483 C CA . ALA A 1 187 ? -9.719 6.338 10.843 1.00 87.50 187 ALA A CA 1
ATOM 1484 C C . ALA A 1 187 ? -9.612 6.887 9.413 1.00 87.50 187 ALA A C 1
ATOM 1486 O O . ALA A 1 187 ? -8.577 6.719 8.767 1.00 87.50 187 ALA A O 1
ATOM 1487 N N . GLN A 1 188 ? -10.617 7.626 8.932 1.00 86.88 188 GLN A N 1
ATOM 1488 C CA . GLN A 1 188 ? -10.544 8.303 7.636 1.00 86.88 188 GLN A CA 1
ATOM 1489 C C . GLN A 1 188 ? -9.428 9.361 7.604 1.00 86.88 188 GLN A C 1
ATOM 1491 O O . GLN A 1 188 ? -8.714 9.490 6.607 1.00 86.88 188 GLN A O 1
ATOM 1496 N N . GLN A 1 189 ? -9.227 10.103 8.695 1.00 87.69 189 GLN A N 1
ATOM 1497 C CA . GLN A 1 189 ? -8.115 11.051 8.803 1.00 87.69 189 GLN A CA 1
ATOM 1498 C C . GLN A 1 189 ? -6.764 10.331 8.805 1.00 87.69 189 GLN A C 1
ATOM 1500 O O . GLN A 1 189 ? -5.853 10.733 8.079 1.00 87.69 189 GLN A O 1
ATOM 1505 N N . GLN A 1 190 ? -6.638 9.238 9.563 1.00 83.44 190 GLN A N 1
ATOM 1506 C CA . GLN A 1 190 ? -5.434 8.405 9.566 1.00 83.44 190 GLN A CA 1
ATOM 1507 C C . GLN A 1 190 ? -5.126 7.862 8.166 1.00 83.44 190 GLN A C 1
ATOM 1509 O O . GLN A 1 190 ? -3.979 7.924 7.727 1.00 83.44 190 GLN A O 1
ATOM 1514 N N . TRP A 1 191 ? -6.148 7.431 7.423 1.00 82.81 191 TRP A N 1
ATOM 1515 C CA . TRP A 1 191 ? -6.006 6.971 6.043 1.00 82.81 191 TRP A CA 1
ATOM 1516 C C . TRP A 1 191 ? -5.377 8.029 5.128 1.00 82.81 191 TRP A C 1
ATOM 1518 O O . TRP A 1 191 ? -4.465 7.735 4.355 1.00 82.81 191 TRP A O 1
ATOM 1528 N N . LEU A 1 192 ? -5.810 9.287 5.246 1.00 82.31 192 LEU A N 1
ATOM 1529 C CA . LEU A 1 192 ? -5.235 10.402 4.486 1.00 82.31 192 LEU A CA 1
ATOM 1530 C C . LEU A 1 192 ? -3.785 10.704 4.896 1.00 82.31 192 LEU A C 1
ATOM 1532 O O . LEU A 1 192 ? -2.965 11.092 4.058 1.00 82.31 192 LEU A O 1
ATOM 1536 N N . LEU A 1 193 ? -3.448 10.514 6.174 1.00 80.94 193 LEU A N 1
ATOM 1537 C CA . LEU A 1 193 ? -2.094 10.718 6.694 1.00 80.94 193 LEU A CA 1
ATOM 1538 C C . LEU A 1 193 ? -1.109 9.637 6.238 1.00 80.94 193 LEU A C 1
ATOM 1540 O O . LEU A 1 193 ? 0.083 9.933 6.118 1.00 80.94 193 LEU A O 1
ATOM 1544 N N . LEU A 1 194 ? -1.585 8.424 5.936 1.00 79.12 194 LEU A N 1
ATOM 1545 C CA . LEU A 1 194 ? -0.735 7.334 5.455 1.00 79.12 194 LEU A CA 1
ATOM 1546 C C . LEU A 1 194 ? -0.034 7.670 4.141 1.00 79.12 194 LEU A C 1
ATOM 1548 O O . LEU A 1 194 ? 1.057 7.163 3.924 1.00 79.12 194 LEU A O 1
ATOM 1552 N N . ARG A 1 195 ? -0.610 8.528 3.284 1.00 80.44 195 ARG A N 1
ATOM 1553 C CA . ARG A 1 195 ? -0.006 8.983 2.010 1.00 80.44 195 ARG A CA 1
ATOM 1554 C C . ARG A 1 195 ? 0.579 7.860 1.131 1.00 80.44 195 ARG A C 1
ATOM 1556 O O . ARG A 1 195 ? 1.454 8.127 0.313 1.00 80.44 195 ARG A O 1
ATOM 1563 N N . LEU A 1 196 ? 0.095 6.630 1.299 1.00 82.25 196 LEU A N 1
ATOM 1564 C CA . LEU A 1 196 ? 0.504 5.480 0.501 1.00 82.25 196 LEU A CA 1
ATOM 1565 C C . LEU A 1 196 ? -0.063 5.604 -0.902 1.00 82.25 196 LEU A C 1
ATOM 1567 O O . LEU A 1 196 ? -1.218 6.016 -1.063 1.00 82.25 196 LEU A O 1
ATOM 1571 N N . ASP A 1 197 ? 0.711 5.167 -1.885 1.00 85.88 197 ASP A N 1
ATOM 1572 C CA . ASP A 1 197 ? 0.341 5.277 -3.288 1.00 85.88 197 ASP A CA 1
ATOM 1573 C C . ASP A 1 197 ? -0.966 4.503 -3.573 1.00 85.88 197 ASP A C 1
ATOM 1575 O O . ASP A 1 197 ? -1.063 3.303 -3.284 1.00 85.88 197 ASP A O 1
ATOM 1579 N N . PRO A 1 198 ? -2.033 5.165 -4.061 1.00 83.56 198 PRO A N 1
ATOM 1580 C CA . PRO A 1 198 ? -3.248 4.484 -4.488 1.00 83.56 198 PRO A CA 1
ATOM 1581 C C . PRO A 1 198 ? -3.035 3.667 -5.757 1.00 83.56 198 PRO A C 1
ATOM 1583 O O . PRO A 1 198 ? -2.124 3.909 -6.539 1.00 83.56 198 PRO A O 1
ATOM 1586 N N . THR A 1 199 ? -3.982 2.767 -6.025 1.00 84.25 199 THR A N 1
ATOM 1587 C CA . THR A 1 199 ? -4.075 1.994 -7.273 1.00 84.25 199 THR A CA 1
ATOM 1588 C C . THR A 1 199 ? -3.931 2.868 -8.525 1.00 84.25 199 THR A C 1
ATOM 1590 O O . THR A 1 199 ? -3.343 2.435 -9.511 1.00 84.25 199 THR A O 1
ATOM 1593 N N . MET A 1 200 ? -4.416 4.114 -8.471 1.00 85.31 200 MET A N 1
ATOM 1594 C CA . MET A 1 200 ? -4.290 5.089 -9.558 1.00 85.31 200 MET A CA 1
ATOM 1595 C C . MET A 1 200 ? -2.835 5.383 -9.943 1.00 85.31 200 MET A C 1
ATOM 1597 O O . MET A 1 200 ? -2.552 5.502 -11.130 1.00 85.31 200 MET A O 1
ATOM 1601 N N . ASP A 1 201 ? -1.901 5.447 -8.993 1.00 88.88 201 ASP A N 1
ATOM 1602 C CA . ASP A 1 201 ? -0.492 5.732 -9.302 1.00 88.88 201 ASP A CA 1
ATOM 1603 C C . ASP A 1 201 ? 0.139 4.586 -10.114 1.00 88.88 201 ASP A C 1
ATOM 1605 O O . ASP A 1 201 ? 0.907 4.811 -11.051 1.00 88.88 201 ASP A O 1
ATOM 1609 N N . PHE A 1 202 ? -0.261 3.342 -9.840 1.00 90.88 202 PHE A N 1
ATOM 1610 C CA . PHE A 1 202 ? 0.158 2.179 -10.626 1.00 90.88 202 PHE A CA 1
ATOM 1611 C C . PHE A 1 202 ? -0.471 2.172 -12.029 1.00 90.88 202 PHE A C 1
ATOM 1613 O O . PHE A 1 202 ? 0.172 1.768 -12.997 1.00 90.88 202 PHE A O 1
ATOM 1620 N N . GLN A 1 203 ? -1.694 2.688 -12.182 1.00 88.06 203 GLN A N 1
ATOM 1621 C CA . GLN A 1 203 ? -2.292 2.898 -13.507 1.00 88.06 203 GLN A CA 1
ATOM 1622 C C . GLN A 1 203 ? -1.558 3.990 -14.298 1.00 88.06 203 GLN A C 1
ATOM 1624 O O . GLN A 1 203 ? -1.366 3.853 -15.508 1.00 88.06 203 GLN A O 1
ATOM 1629 N N . VAL A 1 204 ? -1.088 5.044 -13.624 1.00 89.12 204 VAL A N 1
ATOM 1630 C CA . VAL A 1 204 ? -0.250 6.078 -14.245 1.00 89.12 204 VAL A CA 1
ATOM 1631 C C . VAL A 1 204 ? 1.066 5.472 -14.745 1.00 89.12 204 VAL A C 1
ATOM 1633 O O . VAL A 1 204 ? 1.450 5.744 -15.884 1.00 89.12 204 VAL A O 1
ATOM 1636 N N . LEU A 1 205 ? 1.702 4.572 -13.985 1.00 90.31 205 LEU A N 1
ATOM 1637 C CA . LEU A 1 205 ? 2.883 3.831 -14.454 1.00 90.31 205 LEU A CA 1
ATOM 1638 C C . LEU A 1 205 ? 2.636 3.072 -15.765 1.00 90.31 205 LEU A C 1
ATOM 1640 O O . LEU A 1 205 ? 3.460 3.141 -16.679 1.00 90.31 205 LEU A O 1
ATOM 1644 N N . LEU A 1 206 ? 1.496 2.387 -15.882 1.00 87.50 206 LEU A N 1
ATOM 1645 C CA . LEU A 1 206 ? 1.111 1.669 -17.105 1.00 87.50 206 LEU A CA 1
ATOM 1646 C C . LEU A 1 206 ? 0.880 2.622 -18.291 1.00 87.50 206 LEU A C 1
ATOM 1648 O O . LEU A 1 206 ? 1.124 2.262 -19.448 1.00 87.50 206 LEU A O 1
ATOM 1652 N N . SER A 1 207 ? 0.437 3.851 -18.018 1.00 86.19 207 SER A N 1
ATOM 1653 C CA . SER A 1 207 ? 0.131 4.838 -19.055 1.00 86.19 207 SER A CA 1
ATOM 1654 C C . SER A 1 207 ? 1.376 5.389 -19.762 1.00 86.19 207 SER A C 1
ATOM 1656 O O . SER A 1 207 ? 1.301 5.649 -20.963 1.00 86.19 207 SER A O 1
ATOM 1658 N N . PHE A 1 208 ? 2.524 5.491 -19.076 1.00 85.94 208 PHE A N 1
ATOM 1659 C CA . PHE A 1 208 ? 3.739 6.078 -19.651 1.00 85.94 208 PHE A CA 1
ATOM 1660 C C . PHE A 1 208 ? 4.282 5.283 -20.838 1.00 85.94 208 PHE A C 1
ATOM 1662 O O . PHE A 1 208 ? 4.416 4.053 -20.795 1.00 85.94 208 PHE A O 1
ATOM 1669 N N . GLU A 1 209 ? 4.661 6.005 -21.890 1.00 80.69 209 GLU A N 1
ATOM 1670 C CA . GLU A 1 209 ? 5.155 5.413 -23.129 1.00 80.69 209 GLU A CA 1
ATOM 1671 C C . GLU A 1 209 ? 6.594 4.920 -22.992 1.00 80.69 209 GLU A C 1
ATOM 1673 O O . GLU A 1 209 ? 6.924 3.862 -23.529 1.00 80.69 209 GLU A O 1
ATOM 1678 N N . THR A 1 210 ? 7.441 5.650 -22.260 1.00 82.69 210 THR A N 1
ATOM 1679 C CA . THR A 1 210 ? 8.868 5.332 -22.164 1.00 82.69 210 THR A CA 1
ATOM 1680 C C . THR A 1 210 ? 9.241 4.681 -20.836 1.00 82.69 210 THR A C 1
ATOM 1682 O O . THR A 1 210 ? 8.734 5.028 -19.769 1.00 82.69 210 THR A O 1
ATOM 1685 N N . TYR A 1 211 ? 10.208 3.763 -20.887 1.00 83.19 211 TYR A N 1
ATOM 1686 C CA . TYR A 1 211 ? 10.756 3.118 -19.694 1.00 83.19 211 TYR A CA 1
ATOM 1687 C C . TYR A 1 211 ? 11.362 4.127 -18.702 1.00 83.19 211 TYR A C 1
ATOM 1689 O O . TYR A 1 211 ? 11.198 4.003 -17.490 1.00 83.19 211 TYR A O 1
ATOM 1697 N N . LYS A 1 212 ? 12.004 5.184 -19.214 1.00 85.62 212 LYS A N 1
ATOM 1698 C CA . LYS A 1 212 ? 12.587 6.249 -18.392 1.00 85.62 212 LYS A CA 1
ATOM 1699 C C . LYS A 1 212 ? 11.532 7.000 -17.575 1.00 85.62 212 LYS A C 1
ATOM 1701 O O . LYS A 1 212 ? 11.760 7.237 -16.393 1.00 85.62 212 LYS A O 1
ATOM 1706 N N . GLU A 1 213 ? 10.399 7.362 -18.178 1.00 88.81 213 GLU A N 1
ATOM 1707 C CA . GLU A 1 213 ? 9.300 8.033 -17.467 1.00 88.81 213 GLU A CA 1
ATOM 1708 C C . GLU A 1 213 ? 8.731 7.142 -16.360 1.00 88.81 213 GLU A C 1
ATOM 1710 O O . GLU A 1 213 ? 8.527 7.611 -15.240 1.00 88.81 213 GLU A O 1
ATOM 1715 N N . ARG A 1 214 ? 8.562 5.841 -16.637 1.00 90.06 214 ARG A N 1
ATOM 1716 C CA . ARG A 1 214 ? 8.117 4.864 -15.631 1.00 90.06 214 ARG A CA 1
ATOM 1717 C C . ARG A 1 214 ? 9.075 4.791 -14.454 1.00 90.06 214 ARG A C 1
ATOM 1719 O O . ARG A 1 214 ? 8.637 4.898 -13.313 1.00 90.06 214 ARG A O 1
ATOM 1726 N N . LEU A 1 215 ? 10.376 4.680 -14.720 1.00 89.69 215 LEU A N 1
ATOM 1727 C CA . LEU A 1 215 ? 11.388 4.675 -13.667 1.00 89.69 215 LEU A CA 1
ATOM 1728 C C . LEU A 1 215 ? 11.375 5.979 -12.861 1.00 89.69 215 LEU A C 1
ATOM 1730 O O . LEU A 1 215 ? 11.430 5.937 -11.639 1.00 89.69 215 LEU A O 1
ATOM 1734 N N . GLN A 1 216 ? 11.271 7.142 -13.511 1.00 91.88 216 GLN A N 1
ATOM 1735 C CA . GLN A 1 216 ? 11.243 8.435 -12.814 1.00 91.88 216 GLN A CA 1
ATOM 1736 C C . GLN A 1 216 ? 10.018 8.566 -11.908 1.00 91.88 216 GLN A C 1
ATOM 1738 O O . GLN A 1 216 ? 10.123 9.040 -10.774 1.00 91.88 216 GLN A O 1
ATOM 1743 N N . TYR A 1 217 ? 8.858 8.137 -12.397 1.00 94.06 217 TYR A N 1
ATOM 1744 C CA . TYR A 1 217 ? 7.635 8.171 -11.617 1.00 94.06 217 TYR A CA 1
ATOM 1745 C C . TYR A 1 217 ? 7.680 7.166 -10.462 1.00 94.06 217 TYR A C 1
ATOM 1747 O O . TYR A 1 217 ? 7.373 7.537 -9.329 1.00 94.06 217 TYR A O 1
ATOM 1755 N N . PHE A 1 218 ? 8.157 5.944 -10.703 1.00 93.94 218 PHE A N 1
ATOM 1756 C CA . PHE A 1 218 ? 8.343 4.942 -9.656 1.00 93.94 218 PHE A CA 1
ATOM 1757 C C . PHE A 1 218 ? 9.355 5.395 -8.594 1.00 93.94 218 PHE A C 1
ATOM 1759 O O . PHE A 1 218 ? 9.087 5.280 -7.402 1.00 93.94 218 PHE A O 1
ATOM 1766 N N . ALA A 1 219 ? 10.462 6.030 -8.991 1.00 92.62 219 ALA A N 1
ATOM 1767 C CA . ALA A 1 219 ? 11.393 6.660 -8.053 1.00 92.62 219 ALA A CA 1
ATOM 1768 C C . ALA A 1 219 ? 10.677 7.672 -7.149 1.00 92.62 219 ALA A C 1
ATOM 1770 O O . ALA A 1 219 ? 10.902 7.719 -5.944 1.00 92.62 219 ALA A O 1
ATOM 1771 N N . SER A 1 220 ? 9.765 8.470 -7.715 1.00 93.75 220 SER A N 1
ATOM 1772 C CA . SER A 1 220 ? 8.985 9.432 -6.934 1.00 93.75 220 SER A CA 1
ATOM 1773 C C . SER A 1 220 ? 8.055 8.763 -5.915 1.00 93.75 220 SER A C 1
ATOM 1775 O O . SER A 1 220 ? 7.866 9.318 -4.834 1.00 93.75 220 SER A O 1
ATOM 1777 N N . MET A 1 221 ? 7.490 7.596 -6.244 1.00 94.31 221 MET A N 1
ATOM 1778 C CA . MET A 1 221 ? 6.647 6.787 -5.354 1.00 94.31 221 MET A CA 1
ATOM 1779 C C . MET A 1 221 ? 7.465 6.283 -4.162 1.00 94.31 221 MET A C 1
ATOM 1781 O O . MET A 1 221 ? 7.167 6.612 -3.012 1.00 94.31 221 MET A O 1
ATOM 1785 N N . VAL A 1 222 ? 8.587 5.614 -4.442 1.00 93.31 222 VAL A N 1
ATOM 1786 C CA . VAL A 1 222 ? 9.509 5.102 -3.416 1.00 93.31 222 VAL A CA 1
ATOM 1787 C C . VAL A 1 222 ? 10.020 6.224 -2.509 1.00 93.31 222 VAL A C 1
ATOM 1789 O O . VAL A 1 222 ? 9.998 6.114 -1.279 1.00 93.31 222 VAL A O 1
ATOM 1792 N N . ARG A 1 223 ? 10.390 7.364 -3.098 1.00 92.88 223 ARG A N 1
ATOM 1793 C CA . ARG A 1 223 ? 10.858 8.533 -2.352 1.00 92.88 223 ARG A CA 1
ATOM 1794 C C . ARG A 1 223 ? 9.806 9.119 -1.414 1.00 92.88 223 ARG A C 1
ATOM 1796 O O . ARG A 1 223 ? 10.155 9.555 -0.314 1.00 92.88 223 ARG A O 1
ATOM 1803 N N . ARG A 1 224 ? 8.534 9.188 -1.834 1.00 91.19 224 ARG A N 1
ATOM 1804 C CA . ARG A 1 224 ? 7.439 9.693 -0.981 1.00 91.19 224 ARG A CA 1
ATOM 1805 C C . ARG A 1 224 ? 7.339 8.878 0.297 1.00 91.19 224 ARG A C 1
ATOM 1807 O O . ARG A 1 224 ? 7.235 9.457 1.379 1.00 91.19 224 ARG A O 1
ATOM 1814 N N . GLU A 1 225 ? 7.419 7.564 0.157 1.00 90.75 225 GLU A N 1
ATOM 1815 C CA . GLU A 1 225 ? 7.331 6.647 1.280 1.00 90.75 225 GLU A CA 1
ATOM 1816 C C . GLU A 1 225 ? 8.544 6.751 2.203 1.00 90.75 225 GLU A C 1
ATOM 1818 O O . GLU A 1 225 ? 8.379 6.882 3.417 1.00 90.75 225 GLU A O 1
ATOM 1823 N N . ARG A 1 226 ? 9.759 6.832 1.647 1.00 91.19 226 ARG A N 1
ATOM 1824 C CA . ARG A 1 226 ? 10.967 7.107 2.438 1.00 91.19 226 ARG A CA 1
ATOM 1825 C C . ARG A 1 226 ? 10.811 8.371 3.285 1.00 91.19 226 ARG A C 1
ATOM 1827 O O . ARG A 1 226 ? 11.007 8.333 4.496 1.00 91.19 226 ARG A O 1
ATOM 1834 N N . ILE A 1 227 ? 10.401 9.482 2.668 1.00 90.94 227 ILE A N 1
ATOM 1835 C CA . ILE A 1 227 ? 10.193 10.761 3.368 1.00 90.94 227 ILE A CA 1
ATOM 1836 C C . ILE A 1 227 ? 9.134 10.620 4.469 1.00 90.94 227 ILE A C 1
ATOM 1838 O O . ILE A 1 227 ? 9.260 11.229 5.534 1.00 90.94 227 ILE A O 1
ATOM 1842 N N . ARG A 1 228 ? 8.071 9.846 4.228 1.00 89.12 228 ARG A N 1
ATOM 1843 C CA . ARG A 1 228 ? 7.039 9.588 5.234 1.00 89.12 228 ARG A CA 1
ATOM 1844 C C . ARG A 1 228 ? 7.615 8.840 6.435 1.00 89.12 228 ARG A C 1
ATOM 1846 O O . ARG A 1 228 ? 7.424 9.297 7.561 1.00 89.12 228 ARG A O 1
ATOM 1853 N N . LEU A 1 229 ? 8.342 7.748 6.207 1.00 89.12 229 LEU A N 1
ATOM 1854 C CA . LEU A 1 229 ? 8.970 6.963 7.272 1.00 89.12 229 LEU A CA 1
ATOM 1855 C C . LEU A 1 229 ? 10.008 7.787 8.052 1.00 89.12 229 LEU A C 1
ATOM 1857 O O . LEU A 1 229 ? 10.046 7.737 9.279 1.00 89.12 229 LEU A O 1
ATOM 1861 N N . GLU A 1 230 ? 10.790 8.630 7.372 1.00 90.06 230 GLU A N 1
ATOM 1862 C CA . GLU A 1 230 ? 11.745 9.541 8.017 1.00 90.06 230 GLU A CA 1
ATOM 1863 C C . GLU A 1 230 ? 11.053 10.553 8.945 1.00 90.06 230 GLU A C 1
ATOM 1865 O O . GLU A 1 230 ? 11.558 10.864 10.026 1.00 90.06 230 GLU A O 1
ATOM 1870 N N . ARG A 1 231 ? 9.876 11.063 8.559 1.00 87.38 231 ARG A N 1
ATOM 1871 C CA . ARG A 1 231 ? 9.082 11.966 9.412 1.00 87.38 231 ARG A CA 1
ATOM 1872 C C . ARG A 1 231 ? 8.540 11.267 10.654 1.00 87.38 231 ARG A C 1
ATOM 1874 O O . ARG A 1 231 ? 8.489 11.897 11.713 1.00 87.38 231 ARG A O 1
ATOM 1881 N N . LEU A 1 232 ? 8.162 9.993 10.542 1.00 83.50 232 LEU A N 1
ATOM 1882 C CA . LEU A 1 232 ? 7.747 9.196 11.698 1.00 83.50 232 LEU A CA 1
ATOM 1883 C C . LEU A 1 232 ? 8.908 9.055 12.687 1.00 83.50 232 LEU A C 1
ATOM 1885 O O . LEU A 1 232 ? 8.761 9.425 13.849 1.00 83.50 232 LEU A O 1
ATOM 1889 N N . LEU A 1 233 ? 10.100 8.694 12.199 1.00 81.75 233 LEU A N 1
ATOM 1890 C CA . LEU A 1 233 ? 11.308 8.598 13.025 1.00 81.75 233 LEU A CA 1
ATOM 1891 C C . LEU A 1 233 ? 11.613 9.910 13.773 1.00 81.75 233 LEU A C 1
ATOM 1893 O O . LEU A 1 233 ? 11.922 9.905 14.966 1.00 81.75 233 LEU A O 1
ATOM 1897 N N . GLN A 1 234 ? 11.527 11.052 13.088 1.00 81.69 234 GLN A N 1
ATOM 1898 C CA . GLN A 1 234 ? 11.781 12.354 13.715 1.00 81.69 234 GLN A CA 1
ATOM 1899 C C . GLN A 1 234 ? 10.758 12.692 14.805 1.00 81.69 234 GLN A C 1
ATOM 1901 O O . GLN A 1 234 ? 11.117 13.317 15.807 1.00 81.69 234 GLN A O 1
ATOM 1906 N N . THR A 1 235 ? 9.501 12.292 14.618 1.00 79.12 235 THR A N 1
ATOM 1907 C CA . THR A 1 235 ? 8.430 12.502 15.601 1.00 79.12 235 THR A CA 1
ATOM 1908 C C . THR A 1 235 ? 8.674 11.657 16.850 1.00 79.12 235 THR A C 1
ATOM 1910 O O . THR A 1 235 ? 8.677 12.199 17.958 1.00 79.12 235 THR A O 1
ATOM 1913 N N . ASP A 1 236 ? 9.012 10.379 16.678 1.00 72.69 236 ASP A N 1
ATOM 1914 C CA . ASP A 1 236 ? 9.287 9.458 17.787 1.00 72.69 236 ASP A CA 1
ATOM 1915 C C . ASP A 1 236 ? 10.502 9.887 18.618 1.00 72.69 236 ASP A C 1
ATOM 1917 O O . ASP A 1 236 ? 10.482 9.851 19.851 1.00 72.69 236 ASP A O 1
ATOM 1921 N N . GLN A 1 237 ? 11.569 10.351 17.961 1.00 73.38 237 GLN A N 1
ATOM 1922 C CA . GLN A 1 237 ? 12.766 10.837 18.651 1.00 73.38 237 GLN A CA 1
ATOM 1923 C C . GLN A 1 237 ? 12.514 12.122 19.451 1.00 73.38 237 GLN A C 1
ATOM 1925 O O . GLN A 1 237 ? 13.132 12.319 20.501 1.00 73.38 237 GLN A O 1
ATOM 1930 N N . ARG A 1 238 ? 11.628 13.009 18.977 1.00 69.69 238 ARG A N 1
ATOM 1931 C CA . ARG A 1 238 ? 11.221 14.207 19.730 1.00 69.69 238 ARG A CA 1
ATOM 1932 C C . ARG A 1 238 ? 10.375 13.830 20.943 1.00 69.69 238 ARG A C 1
ATOM 1934 O O . ARG A 1 238 ? 10.674 14.302 22.035 1.00 69.69 238 ARG A O 1
ATOM 1941 N N . GLY A 1 239 ? 9.415 12.920 20.770 1.00 65.50 239 GLY A N 1
ATOM 1942 C CA . GLY A 1 239 ? 8.589 12.406 21.865 1.00 65.50 239 GLY A CA 1
ATOM 1943 C C . GLY A 1 239 ? 9.421 11.783 22.989 1.00 65.50 239 GLY A C 1
ATOM 1944 O O . GLY A 1 239 ? 9.234 12.136 24.151 1.00 65.50 239 GLY A O 1
ATOM 1945 N N . LYS A 1 240 ? 10.411 10.941 22.651 1.00 65.56 240 LYS A N 1
ATOM 1946 C CA . LYS A 1 240 ? 11.335 10.351 23.640 1.00 65.56 240 LYS A CA 1
ATOM 1947 C C . LYS A 1 240 ? 12.143 11.411 24.396 1.00 65.56 240 LYS A C 1
ATOM 1949 O O . LYS A 1 240 ? 12.158 11.399 25.621 1.00 65.56 240 LYS A O 1
ATOM 1954 N N . LYS A 1 241 ? 12.716 12.398 23.695 1.00 63.84 241 LYS A N 1
ATOM 1955 C CA . LYS A 1 241 ? 13.474 13.495 24.332 1.00 63.84 241 LYS A CA 1
ATOM 1956 C C . LYS A 1 241 ? 12.630 14.351 25.281 1.00 63.84 241 LYS A C 1
ATOM 1958 O O . LYS A 1 241 ? 13.159 14.859 26.269 1.00 63.84 241 LYS A O 1
ATOM 1963 N N . ASP A 1 242 ? 11.347 14.543 24.987 1.00 63.00 242 ASP A N 1
ATOM 1964 C CA . ASP A 1 242 ? 10.443 15.311 25.848 1.00 63.00 242 ASP A CA 1
ATOM 1965 C C . ASP A 1 242 ? 9.981 14.513 27.078 1.00 63.00 242 ASP A C 1
ATOM 1967 O O . ASP A 1 242 ? 9.735 15.105 28.133 1.00 63.00 242 ASP A O 1
ATOM 1971 N N . ILE A 1 243 ? 9.909 13.181 26.972 1.00 65.19 243 ILE A N 1
ATOM 1972 C CA . ILE A 1 243 ? 9.660 12.274 28.101 1.00 65.19 243 ILE A CA 1
ATOM 1973 C C . ILE A 1 243 ? 10.885 12.223 29.020 1.00 65.19 243 ILE A C 1
ATOM 1975 O O . ILE A 1 243 ? 10.739 12.446 30.221 1.00 65.19 243 ILE A O 1
ATOM 1979 N N . ASP A 1 244 ? 12.086 12.048 28.468 1.00 64.38 244 ASP A N 1
ATOM 1980 C CA . ASP A 1 244 ? 13.331 11.996 29.247 1.00 64.38 244 ASP A CA 1
ATOM 1981 C C . ASP A 1 244 ? 13.549 13.305 30.031 1.00 64.38 244 ASP A C 1
ATOM 1983 O O . ASP A 1 244 ? 13.780 13.293 31.238 1.00 64.38 244 ASP A O 1
ATOM 1987 N N . LYS A 1 245 ? 13.299 14.465 29.403 1.00 62.6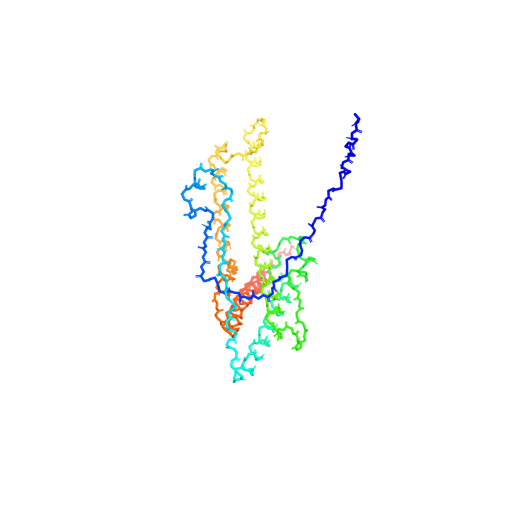9 245 LYS A N 1
ATOM 1988 C CA . LYS A 1 245 ? 13.334 15.775 30.085 1.00 62.69 245 LYS A CA 1
ATOM 1989 C C . LYS A 1 245 ? 12.287 15.949 31.189 1.00 62.69 245 LYS A C 1
ATOM 1991 O O . LYS A 1 245 ? 12.463 16.815 32.048 1.00 62.69 245 LYS A O 1
ATOM 1996 N N . LYS A 1 246 ? 11.164 15.225 31.138 1.00 60.94 246 LYS A N 1
ATOM 1997 C CA . LYS A 1 246 ? 10.135 15.244 32.192 1.00 60.94 246 LYS A CA 1
ATOM 1998 C C . LYS A 1 246 ? 10.513 14.325 33.350 1.00 60.94 246 LYS A C 1
ATOM 2000 O O . LYS A 1 246 ? 10.262 14.699 34.492 1.00 60.94 246 LYS A O 1
ATOM 2005 N N . ILE A 1 247 ? 11.140 13.185 33.063 1.00 62.19 247 ILE A N 1
ATOM 2006 C CA . ILE A 1 247 ? 11.667 12.259 34.072 1.00 62.19 247 ILE A CA 1
ATOM 2007 C C . ILE A 1 247 ? 12.799 12.934 34.858 1.00 62.19 247 ILE A C 1
ATOM 2009 O O . ILE A 1 247 ? 12.752 12.955 36.084 1.00 62.19 247 ILE A O 1
ATOM 2013 N N . ASP A 1 248 ? 13.715 13.625 34.175 1.00 60.06 248 ASP A N 1
ATOM 2014 C CA . ASP A 1 248 ? 14.821 14.362 34.811 1.00 60.06 248 ASP A CA 1
ATOM 2015 C C . ASP A 1 248 ? 14.366 15.577 35.647 1.00 60.06 248 ASP A C 1
ATOM 2017 O O . ASP A 1 248 ? 15.132 16.126 36.439 1.00 60.06 248 ASP A O 1
ATOM 2021 N N . LYS A 1 249 ? 13.113 16.023 35.481 1.00 59.69 249 LYS A N 1
ATOM 2022 C CA . LYS A 1 249 ? 12.511 17.135 36.237 1.00 59.69 249 LYS A CA 1
ATOM 2023 C C . LYS A 1 249 ? 11.548 16.689 37.334 1.00 59.69 249 LYS A C 1
ATOM 2025 O O . LYS A 1 249 ? 11.013 17.553 38.030 1.00 59.69 249 LYS A O 1
ATOM 2030 N N . ALA A 1 250 ? 11.306 15.390 37.504 1.00 50.28 250 ALA A N 1
ATOM 2031 C CA . ALA A 1 250 ? 10.514 14.900 38.622 1.00 50.28 250 ALA A CA 1
ATOM 2032 C C . ALA A 1 250 ? 11.354 15.015 39.910 1.00 50.28 250 ALA A C 1
ATOM 2034 O O . ALA A 1 250 ? 12.386 14.352 40.022 1.00 50.28 250 ALA A O 1
ATOM 2035 N N . PRO A 1 251 ? 10.977 15.862 40.888 1.00 53.38 251 PRO A N 1
ATOM 2036 C CA . PRO A 1 251 ? 11.725 15.947 42.133 1.00 53.38 251 PRO A CA 1
ATOM 2037 C C . PRO A 1 251 ? 11.628 14.605 42.860 1.00 53.38 251 PRO A C 1
ATOM 2039 O O . PRO A 1 251 ? 10.525 14.104 43.087 1.00 53.38 251 PRO A O 1
ATOM 2042 N N . ASN A 1 252 ? 12.785 14.054 43.241 1.00 54.44 252 ASN A N 1
ATOM 2043 C CA . ASN A 1 252 ? 12.902 12.925 44.158 1.00 54.44 252 ASN A CA 1
ATOM 2044 C C . ASN A 1 252 ? 12.139 13.258 45.448 1.00 54.44 252 ASN A C 1
ATOM 2046 O O . ASN A 1 252 ? 12.662 13.905 46.354 1.00 54.44 252 ASN A O 1
ATOM 2050 N N . LYS A 1 253 ? 10.881 12.827 45.534 1.00 56.78 253 LYS A N 1
ATOM 2051 C CA . LYS A 1 253 ? 10.161 12.712 46.800 1.00 56.78 253 LYS A CA 1
ATOM 2052 C C . LYS A 1 253 ? 10.540 11.374 47.422 1.00 56.78 253 LYS A C 1
ATOM 2054 O O . LYS A 1 253 ? 9.737 10.449 47.472 1.00 56.78 253 LYS A O 1
ATOM 2059 N N . SER A 1 254 ? 11.794 11.265 47.840 1.00 48.91 254 SER A N 1
ATOM 2060 C CA . SER A 1 254 ? 12.200 10.299 48.856 1.00 48.91 254 SER A CA 1
ATOM 2061 C C . SER A 1 254 ? 11.783 10.861 50.216 1.00 48.91 254 SER A C 1
ATOM 2063 O O . SER A 1 254 ? 12.118 12.004 50.535 1.00 48.91 254 SER A O 1
ATOM 2065 N N . ALA A 1 255 ? 10.965 10.067 50.908 1.00 47.25 255 ALA A N 1
ATOM 2066 C CA . ALA A 1 255 ? 10.414 10.297 52.240 1.00 47.25 255 ALA A CA 1
ATOM 2067 C C . ALA A 1 255 ? 11.492 10.412 53.326 1.00 47.25 255 ALA A C 1
ATOM 2069 O O . ALA A 1 255 ? 12.588 9.838 53.129 1.00 47.25 255 ALA A O 1
#

Sequence (255 aa):
MDSQTDPVSGLLLRILLTCEAEELVNIRNIQNPEAAKWENRLQRSEEYLIATVCSRPNKTSNSQHSSIQQLTQAILEEYNQVSQMYKDGMGAEALPPFTRERLVDVLPPRSGPLAIDNEASFWQMVQDWQTLCYTVREGHQIRLVSDRNELLIDAAIAKGGPLNLPVHVEDLLLEDRQKVQELEVSAQQQWLLLRLDPTMDFQVLLSFETYKERLQYFASMVRRERIRLERLLQTDQRGKKDIDKKIDKAPNKSA

pLDDT: mean 77.34, std 15.0, range [33.47, 94.31]

Secondary structure (DSSP, 8-state):
------------------------EEEEEEE-TTTTSHHHHTTT---PPEEEEEEPP----GGGHHHHHHHHHHHHHHHHHHHHHHHTTTTTTTS-GGGSTTHHHHS----STTSSSSHHHHHHHHHHHHHHHHHHHHHHHHHHHHHHHHHHHHHHHHH-S--PSSPPGGGS-HHHHHHHHHHHHHHHHHHHHH-PPPHHHHHHHHH-SSHHHHHHHHHHHHHHHHHHHHHHHHHHHHHHHHHHHHHTTS-----